Protein AF-0000000081124878 (afdb_homodimer)

Foldseek 3Di:
DDPPPPPPPPPPPPVPLPQWDADDWDDAAFWIFGDDPRHTTDIGGHPVAGGWQEWEAAVVQQWIWTWGDDPQKIWIWIQHSRVRDIDTLAIDGHPAPHKYWYAQNLQQWIWMDGQFWIFIAHPPPPDPRSDNHGHTDGGHPGTDPDDDDDNPVD/DDPPPPPPPPPPPPVPLPQWDADDWDDAAFWIFGDDPRHTTDIGGHPPAGGWQEWEAAPVQQWIWTWGDDPQKIWIWIQHSRVRDIDTLAIDGHPAPHKYWYAQNLQQWIWMDGQFWIFIAHPPPPDPRSPNHGHTDGGHPGTDPDDDDDNPVD

pLDDT: mean 88.47, std 15.55, range [35.75, 98.69]

Solvent-accessible surface area (backbone atoms only — not comparable to full-atom values): 16876 Å² total; per-residue (Å²): 134,85,79,80,80,79,76,78,76,76,75,74,72,66,75,66,66,77,79,72,67,46,28,37,40,32,26,22,47,42,35,39,40,24,18,38,94,57,37,82,62,47,74,48,77,34,84,88,46,76,29,34,41,18,28,25,53,36,75,83,78,42,26,40,35,33,29,29,48,56,82,52,39,31,36,33,34,36,36,32,67,71,80,67,46,75,44,80,74,33,62,43,76,42,92,46,91,54,42,44,48,48,56,33,75,75,80,32,32,35,36,36,33,33,46,39,37,33,30,35,38,52,70,42,85,86,51,82,58,66,54,62,72,38,42,85,50,38,78,53,95,54,58,42,52,26,62,29,66,42,66,75,62,98,136,85,81,79,78,78,77,79,77,78,74,73,74,67,75,65,66,78,80,72,68,45,29,37,40,32,25,22,47,43,36,38,39,24,19,38,94,57,37,83,62,46,74,46,79,35,82,89,46,75,27,34,41,18,29,24,54,37,77,83,78,43,28,39,34,35,27,29,47,56,82,53,38,30,36,34,36,36,38,33,68,70,81,68,45,75,44,79,73,33,61,42,74,43,91,47,92,55,42,46,49,49,54,32,76,74,79,32,33,35,35,35,32,34,46,39,38,32,30,35,38,52,71,42,86,84,51,82,59,64,53,62,74,39,42,83,52,38,78,52,95,54,59,43,51,27,63,29,67,41,64,76,63,98

Structure (mmCIF, N/CA/C/O backbone):
data_AF-0000000081124878-model_v1
#
loop_
_entity.id
_entity.type
_entity.pdbx_description
1 polymer 'Uncharacterized protein'
#
loop_
_atom_site.group_PDB
_atom_site.id
_atom_site.type_symbol
_atom_site.label_atom_id
_atom_site.label_alt_id
_atom_site.label_comp_id
_atom_site.label_asym_id
_atom_site.label_entity_id
_atom_site.label_seq_id
_atom_site.pdbx_PDB_ins_code
_atom_site.Cartn_x
_atom_site.Cartn_y
_atom_site.Cartn_z
_atom_site.occupancy
_atom_site.B_iso_or_equiv
_atom_site.auth_seq_id
_atom_site.auth_comp_id
_atom_site.auth_asym_id
_atom_site.auth_atom_id
_atom_site.pdbx_PDB_model_num
ATOM 1 N N . MET A 1 1 ? -4.16 54.125 49.781 1 36.56 1 MET A N 1
ATOM 2 C CA . MET A 1 1 ? -3.451 53.656 48.594 1 36.56 1 MET A CA 1
ATOM 3 C C . MET A 1 1 ? -3.689 52.156 48.375 1 36.56 1 MET A C 1
ATOM 5 O O . MET A 1 1 ? -3.211 51.344 49.156 1 36.56 1 MET A O 1
ATOM 9 N N . HIS A 1 2 ? -4.922 51.781 47.844 1 46.81 2 HIS A N 1
ATOM 10 C CA . HIS A 1 2 ? -5.391 50.406 47.562 1 46.81 2 HIS A CA 1
ATOM 11 C C . HIS A 1 2 ? -4.535 49.75 46.5 1 46.81 2 HIS A C 1
ATOM 13 O O . HIS A 1 2 ? -4.332 50.312 45.438 1 46.81 2 HIS A O 1
ATOM 19 N N . SER A 1 3 ? -3.531 48.875 46.781 1 52.06 3 SER A N 1
ATOM 20 C CA . SER A 1 3 ? -2.701 48.062 45.906 1 52.06 3 SER A CA 1
ATOM 21 C C . SER A 1 3 ? -3.551 47.094 45.094 1 52.06 3 SER A C 1
ATOM 23 O O . SER A 1 3 ? -4.32 46.312 45.625 1 52.06 3 SER A O 1
ATOM 25 N N . THR A 1 4 ? -3.994 47.469 43.906 1 57.28 4 THR A N 1
ATOM 26 C CA . THR A 1 4 ? -4.641 46.594 42.938 1 57.28 4 THR A CA 1
ATOM 27 C C . THR A 1 4 ? -3.699 45.469 42.531 1 57.28 4 THR A C 1
ATOM 29 O O . THR A 1 4 ? -2.658 45.688 41.938 1 57.28 4 THR A O 1
ATOM 32 N N . ARG A 1 5 ? -3.713 44.312 43.281 1 55.88 5 ARG A N 1
ATOM 33 C CA . ARG A 1 5 ? -2.984 43.125 42.844 1 55.88 5 ARG A CA 1
ATOM 34 C C . ARG A 1 5 ? -3.457 42.656 41.469 1 55.88 5 ARG A C 1
ATOM 36 O O . ARG A 1 5 ? -4.625 42.312 41.281 1 55.88 5 ARG A O 1
ATOM 43 N N . VAL A 1 6 ? -2.816 43.031 40.344 1 58.59 6 VAL A N 1
ATOM 44 C CA . VAL A 1 6 ? -3.051 42.469 39.031 1 58.59 6 VAL A CA 1
ATOM 45 C C . VAL A 1 6 ? -2.713 41 39.031 1 58.59 6 VAL A C 1
ATOM 47 O O . VAL A 1 6 ? -1.578 40.594 39.312 1 58.59 6 VAL A O 1
ATOM 50 N N . VAL A 1 7 ? -3.674 40.094 39.25 1 57.62 7 VAL A N 1
ATOM 51 C CA . VAL A 1 7 ? -3.486 38.688 39.062 1 57.62 7 VAL A CA 1
ATOM 52 C C . VAL A 1 7 ? -3.307 38.375 37.562 1 57.62 7 VAL A C 1
ATOM 54 O O . VAL A 1 7 ? -4.219 38.594 36.781 1 57.62 7 VAL A O 1
ATOM 57 N N . ALA A 1 8 ? -2.086 38.375 37.094 1 56.22 8 ALA A N 1
ATOM 58 C CA . ALA A 1 8 ? -1.787 37.875 35.75 1 56.22 8 ALA A CA 1
ATOM 59 C C . ALA A 1 8 ? -2.225 36.406 35.625 1 56.22 8 ALA A C 1
ATOM 61 O O . ALA A 1 8 ? -1.739 35.531 36.344 1 56.22 8 ALA A O 1
ATOM 62 N N . VAL A 1 9 ? -3.459 36.125 35.188 1 53.34 9 VAL A N 1
ATOM 63 C CA . VAL A 1 9 ? -3.854 34.781 34.812 1 53.34 9 VAL A CA 1
ATOM 64 C C . VAL A 1 9 ? -2.982 34.281 33.625 1 53.34 9 VAL A C 1
ATOM 66 O O . VAL A 1 9 ? -3.006 34.875 32.562 1 53.34 9 VAL A O 1
ATOM 69 N N . LEU A 1 10 ? -1.896 33.656 33.906 1 52.12 10 LEU A N 1
ATOM 70 C CA . LEU A 1 10 ? -1.171 32.938 32.875 1 52.12 10 LEU A CA 1
ATOM 71 C C . LEU A 1 10 ? -2.059 31.875 32.25 1 52.12 10 LEU A C 1
ATOM 73 O O . LEU A 1 10 ? -2.434 30.891 32.875 1 52.12 10 LEU A O 1
ATOM 77 N N . THR A 1 11 ? -2.863 32.25 31.266 1 50.44 11 THR A N 1
ATOM 78 C CA . THR A 1 11 ? -3.516 31.203 30.469 1 50.44 11 THR A CA 1
ATOM 79 C C . THR A 1 11 ? -2.48 30.312 29.797 1 50.44 11 THR A C 1
ATOM 81 O O . THR A 1 11 ? -1.705 30.781 28.953 1 50.44 11 THR A O 1
ATOM 84 N N . LEU A 1 12 ? -1.984 29.375 30.5 1 47.88 12 LEU A N 1
ATOM 85 C CA . LEU A 1 12 ? -1.246 28.328 29.797 1 47.88 12 LEU A CA 1
ATOM 86 C C . LEU A 1 12 ? -2.039 27.812 28.594 1 47.88 12 LEU A C 1
ATOM 88 O O . LEU A 1 12 ? -3.088 27.188 28.766 1 47.88 12 LEU A O 1
ATOM 92 N N . VAL A 1 13 ? -1.975 28.516 27.531 1 46.47 13 VAL A N 1
ATOM 93 C CA . VAL A 1 13 ? -2.453 27.859 26.312 1 46.47 13 VAL A CA 1
ATOM 94 C C . VAL A 1 13 ? -1.737 26.516 26.125 1 46.47 13 VAL A C 1
ATOM 96 O O . VAL A 1 13 ? -0.539 26.484 25.844 1 46.47 13 VAL A O 1
ATOM 99 N N . VAL A 1 14 ? -1.999 25.531 27 1 43.19 14 VAL A N 1
ATOM 100 C CA . VAL A 1 14 ? -1.59 24.203 26.547 1 43.19 14 VAL A CA 1
ATOM 101 C C . VAL A 1 14 ? -1.926 24.016 25.078 1 43.19 14 VAL A C 1
ATOM 103 O O . VAL A 1 14 ? -3.1 23.984 24.703 1 43.19 14 VAL A O 1
ATOM 106 N N . GLY A 1 15 ? -1.203 24.547 24.219 1 45.59 15 GLY A N 1
ATOM 107 C CA . GLY A 1 15 ? -1.386 24.031 22.875 1 45.59 15 GLY A CA 1
ATOM 108 C C . GLY A 1 15 ? -1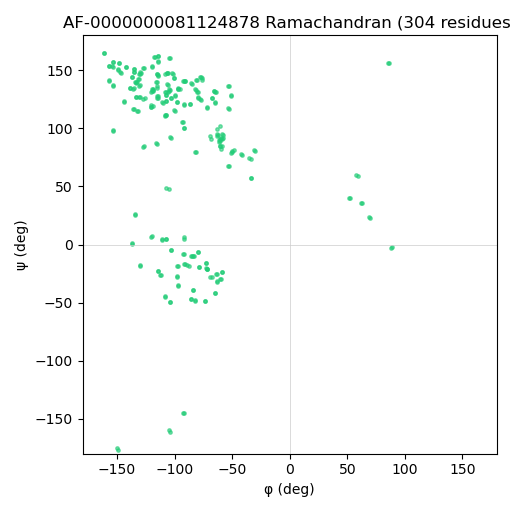.727 22.562 22.828 1 45.59 15 GLY A C 1
ATOM 109 O O . GLY A 1 15 ? -0.864 21.719 23.078 1 45.59 15 GLY A O 1
ATOM 110 N N . LEU A 1 16 ? -2.797 22.078 23.469 1 45.25 16 LEU A N 1
ATOM 111 C CA . LEU A 1 16 ? -3.293 20.703 23.438 1 45.25 16 LEU A CA 1
ATOM 112 C C . LEU A 1 16 ? -3.049 20.062 22.062 1 45.25 16 LEU A C 1
ATOM 114 O O . LEU A 1 16 ? -3.59 20.531 21.062 1 45.25 16 LEU A O 1
ATOM 118 N N . ALA A 1 17 ? -1.746 19.719 21.797 1 54.31 17 ALA A N 1
ATOM 119 C CA . ALA A 1 17 ? -1.614 18.797 20.688 1 54.31 17 ALA A CA 1
ATOM 120 C C . ALA A 1 17 ? -2.838 17.891 20.562 1 54.31 17 ALA A C 1
ATOM 122 O O . ALA A 1 17 ? -3.137 17.125 21.484 1 54.31 17 ALA A O 1
ATOM 123 N N . HIS A 1 18 ? -3.961 18.359 19.953 1 64.12 18 HIS A N 1
ATOM 124 C CA . HIS A 1 18 ? -5.219 17.641 19.766 1 64.12 18 HIS A CA 1
ATOM 125 C C . HIS A 1 18 ? -4.988 16.266 19.141 1 64.12 18 HIS A C 1
ATOM 127 O O . HIS A 1 18 ? -4.637 16.172 17.969 1 64.12 18 HIS A O 1
ATOM 133 N N . CYS A 1 19 ? -4.555 15.289 19.984 1 80.12 19 CYS A N 1
ATOM 134 C CA . CYS A 1 19 ? -4.527 13.875 19.625 1 80.12 19 CYS A CA 1
ATOM 135 C C . CYS A 1 19 ? -5.895 13.406 19.141 1 80.12 19 CYS A C 1
ATOM 137 O O . CYS A 1 19 ? -6.926 13.883 19.625 1 80.12 19 CYS A O 1
ATOM 139 N N . PHE A 1 20 ? -6 12.969 17.891 1 89.94 20 PHE A N 1
ATOM 140 C CA . PHE A 1 20 ? -7.207 12.32 17.391 1 89.94 20 PHE A CA 1
ATOM 141 C C . PHE A 1 20 ? -6.977 10.828 17.188 1 89.94 20 PHE A C 1
ATOM 143 O O . PHE A 1 20 ? -5.84 10.391 17 1 89.94 20 PHE A O 1
ATOM 150 N N . GLN A 1 21 ? -7.969 10.078 17.391 1 93.56 21 GLN A N 1
ATOM 151 C CA . GLN A 1 21 ? -7.902 8.641 17.172 1 93.56 21 GLN A CA 1
ATOM 152 C C . GLN A 1 21 ? -8.07 8.289 15.703 1 93.56 21 GLN A C 1
ATOM 154 O O . GLN A 1 21 ? -8.844 8.93 14.992 1 93.56 21 GLN A O 1
ATOM 159 N N . TRP A 1 22 ? -7.312 7.316 15.297 1 96.31 22 TRP A N 1
ATOM 160 C CA . TRP A 1 22 ? -7.477 6.844 13.93 1 96.31 22 TRP A CA 1
ATOM 161 C C . TRP A 1 22 ? -6.969 5.414 13.781 1 96.31 22 TRP A C 1
ATOM 163 O O . TRP A 1 22 ? -6.148 4.953 14.578 1 96.31 22 TRP A O 1
ATOM 173 N N . ASP A 1 23 ? -7.5 4.66 12.82 1 96.62 23 ASP A N 1
ATOM 174 C CA . ASP A 1 23 ? -7.004 3.338 12.453 1 96.62 23 ASP A CA 1
ATOM 175 C C . ASP A 1 23 ? -6.797 3.225 10.945 1 96.62 23 ASP A C 1
ATOM 177 O O . ASP A 1 23 ? -6.09 2.334 10.477 1 96.62 23 ASP A O 1
ATOM 181 N N . ILE A 1 24 ? -7.41 4.148 10.18 1 97.88 24 ILE A N 1
ATOM 182 C CA . ILE A 1 24 ? -7.234 4.207 8.734 1 97.88 24 ILE A CA 1
ATOM 183 C C . ILE A 1 24 ? -7.031 5.66 8.297 1 97.88 24 ILE A C 1
ATOM 185 O O . ILE A 1 24 ? -7.715 6.562 8.789 1 97.88 24 ILE A O 1
ATOM 189 N N . VAL A 1 25 ? -6.07 5.867 7.473 1 98.25 25 VAL A N 1
ATOM 190 C CA . VAL A 1 25 ? -5.914 7.172 6.836 1 98.25 25 VAL A CA 1
ATOM 191 C C . VAL A 1 25 ? -6.129 7.043 5.328 1 98.25 25 VAL A C 1
ATOM 193 O O . VAL A 1 25 ? -5.668 6.078 4.711 1 98.25 25 VAL A O 1
ATOM 196 N N . VAL A 1 26 ? -6.859 7.914 4.742 1 98.38 26 VAL A N 1
ATOM 197 C CA . VAL A 1 26 ? -7.184 7.957 3.322 1 98.38 26 VAL A CA 1
ATOM 198 C C . VAL A 1 26 ? -6.559 9.195 2.684 1 98.38 26 VAL A C 1
ATOM 200 O O . VAL A 1 26 ? -6.699 10.305 3.203 1 98.38 26 VAL A O 1
ATOM 203 N N . GLY A 1 27 ? -5.805 8.93 1.631 1 98.06 27 GLY A N 1
ATOM 204 C CA . GLY A 1 27 ? -5.371 10.055 0.821 1 98.06 27 GLY A CA 1
ATOM 205 C C . GLY A 1 27 ? -6.375 10.445 -0.249 1 98.06 27 GLY A C 1
ATOM 206 O O . GLY A 1 27 ? -6.75 9.617 -1.082 1 98.06 27 GLY A O 1
ATOM 207 N N . GLY A 1 28 ? -6.836 11.602 -0.225 1 96.06 28 GLY A N 1
ATOM 208 C CA . GLY A 1 28 ? -7.645 12.156 -1.299 1 96.06 28 GLY A CA 1
ATOM 209 C C . GLY A 1 28 ? -6.824 12.898 -2.336 1 96.06 28 GLY A C 1
ATOM 210 O O . GLY A 1 28 ? -5.738 12.453 -2.717 1 96.06 28 GLY A O 1
ATOM 211 N N . ASP A 1 29 ? -7.383 13.961 -2.877 1 92.81 29 ASP A N 1
ATOM 212 C CA . ASP A 1 29 ? -6.613 14.773 -3.814 1 92.81 29 ASP A CA 1
ATOM 213 C C . ASP A 1 29 ? -5.707 15.758 -3.074 1 92.81 29 ASP A C 1
ATOM 215 O O . ASP A 1 29 ? -4.496 15.797 -3.316 1 92.81 29 ASP A O 1
ATOM 219 N N . LYS A 1 30 ? -6.312 16.469 -2.088 1 95.12 30 LYS A N 1
ATOM 220 C CA . LYS A 1 30 ? -5.566 17.5 -1.378 1 95.12 30 LYS A CA 1
ATOM 221 C C . LYS A 1 30 ? -5.785 17.406 0.129 1 95.12 30 LYS A C 1
ATOM 223 O O . LYS A 1 30 ? -5.75 18.406 0.835 1 95.12 30 LYS A O 1
ATOM 228 N N . GLN A 1 31 ? -6.105 16.234 0.594 1 97.25 31 GLN A N 1
ATOM 229 C CA . GLN A 1 31 ? -6.359 16.094 2.023 1 97.25 31 GLN A CA 1
ATOM 230 C C . GLN A 1 31 ? -6.078 14.664 2.484 1 97.25 31 GLN A C 1
ATOM 232 O O . GLN A 1 31 ? -6.062 13.734 1.675 1 97.25 31 GLN A O 1
ATOM 237 N N . LEU A 1 32 ? -5.824 14.523 3.723 1 98.12 32 LEU A N 1
ATOM 238 C CA . LEU A 1 32 ? -5.812 13.25 4.438 1 98.12 32 LEU A CA 1
ATOM 239 C C . LEU A 1 32 ? -7.027 13.125 5.352 1 98.12 32 LEU A C 1
ATOM 241 O O . LEU A 1 32 ? -7.277 14.008 6.18 1 98.12 32 LEU A O 1
ATOM 245 N N . HIS A 1 33 ? -7.746 12.094 5.141 1 98.19 33 HIS A N 1
ATOM 246 C CA . HIS A 1 33 ? -8.875 11.766 6.008 1 98.19 33 HIS A CA 1
ATOM 247 C C . HIS A 1 33 ? -8.531 10.625 6.961 1 98.19 33 HIS A C 1
ATOM 249 O O . HIS A 1 33 ? -8.148 9.539 6.523 1 98.19 33 HIS A O 1
ATOM 255 N N . PHE A 1 34 ? -8.742 10.93 8.203 1 97.69 34 PHE A N 1
ATOM 256 C CA . PHE A 1 34 ? -8.5 9.922 9.227 1 97.69 34 PHE A CA 1
ATOM 257 C C . PHE A 1 34 ? -9.812 9.359 9.758 1 97.69 34 PHE A C 1
ATOM 259 O O . PHE A 1 34 ? -10.734 10.109 10.062 1 97.69 34 PHE A O 1
ATOM 266 N N . TYR A 1 35 ? -9.797 8.078 9.789 1 97.19 35 TYR A N 1
ATOM 267 C CA . TYR A 1 35 ? -10.977 7.367 10.273 1 97.19 35 TYR A CA 1
ATOM 268 C C . TYR A 1 35 ? -10.633 6.516 11.492 1 97.19 35 TYR A C 1
ATOM 270 O O . TYR A 1 35 ? -9.492 6.066 11.641 1 97.19 35 TYR A O 1
ATOM 278 N N . TYR A 1 36 ? -11.688 6.32 12.289 1 95.94 36 TYR A N 1
ATOM 279 C CA . TYR A 1 36 ? -11.656 5.355 13.383 1 95.94 36 TYR A CA 1
ATOM 280 C C . TYR A 1 36 ? -12.938 4.531 13.422 1 95.94 36 TYR A C 1
ATOM 282 O O . TYR A 1 36 ? -14.031 5.082 13.562 1 95.94 36 TYR A O 1
ATOM 290 N N . ASN A 1 37 ? -12.773 3.275 13.219 1 92.94 37 ASN A N 1
ATOM 291 C CA . ASN A 1 37 ? -13.922 2.383 13.164 1 92.94 37 ASN A CA 1
ATOM 292 C C . ASN A 1 37 ? -14.977 2.883 12.172 1 92.94 37 ASN A C 1
ATOM 294 O O . ASN A 1 37 ? -16.156 2.971 12.516 1 92.94 37 ASN A O 1
ATOM 298 N N . GLY A 1 38 ? -14.453 3.375 11.086 1 94.69 38 GLY A N 1
ATOM 299 C CA . GLY A 1 38 ? -15.344 3.742 10 1 94.69 38 GLY A CA 1
ATOM 300 C C . GLY A 1 38 ? -15.859 5.164 10.102 1 94.69 38 GLY A C 1
ATOM 301 O O . GLY A 1 38 ? -16.594 5.633 9.227 1 94.69 38 GLY A O 1
ATOM 302 N N . THR A 1 39 ? -15.5 5.844 11.148 1 96.06 39 THR A N 1
ATOM 303 C CA . THR A 1 39 ? -15.984 7.207 11.352 1 96.06 39 THR A CA 1
ATOM 304 C C . THR A 1 39 ? -14.867 8.219 11.109 1 96.06 39 THR A C 1
ATOM 306 O O . THR A 1 39 ? -13.75 8.047 11.602 1 96.06 39 THR A O 1
ATOM 309 N N . LEU A 1 40 ? -15.18 9.219 10.336 1 97.25 40 LEU A N 1
ATOM 310 C CA . LEU A 1 40 ? -14.203 10.281 10.078 1 97.25 40 LEU A CA 1
ATOM 311 C C . LEU A 1 40 ? -13.891 11.047 11.359 1 97.25 40 LEU A C 1
ATOM 313 O O . LEU A 1 40 ? -14.789 11.586 12 1 97.25 40 LEU A O 1
ATOM 317 N N . THR A 1 41 ? -12.633 11.086 11.742 1 96.94 41 THR A N 1
ATOM 318 C CA . THR A 1 41 ? -12.273 11.719 13.008 1 96.94 41 THR A CA 1
ATOM 319 C C . THR A 1 41 ? -11.461 12.984 12.766 1 96.94 41 THR A C 1
ATOM 321 O O . THR A 1 41 ? -11.445 13.891 13.609 1 96.94 41 THR A O 1
ATOM 324 N N . HIS A 1 42 ? -10.773 13.039 11.664 1 96.94 42 HIS A N 1
ATOM 325 C CA . HIS A 1 42 ? -9.938 14.195 11.391 1 96.94 42 HIS A CA 1
ATOM 326 C C . HIS A 1 42 ? -9.68 14.352 9.898 1 96.94 42 HIS A C 1
ATOM 328 O O . HIS A 1 42 ? -9.562 13.359 9.18 1 96.94 42 HIS A O 1
ATOM 334 N N . THR A 1 43 ? -9.688 15.523 9.453 1 97.25 43 THR A N 1
ATOM 335 C CA . THR A 1 43 ? -9.273 15.891 8.102 1 97.25 43 THR A CA 1
ATOM 336 C C . THR A 1 43 ? -8.086 16.859 8.148 1 97.25 43 THR A C 1
ATOM 338 O O . THR A 1 43 ? -8.141 17.891 8.828 1 97.25 43 THR A O 1
ATOM 341 N N . GLU A 1 44 ? -7.012 16.438 7.578 1 97.25 44 GLU A N 1
ATOM 342 C CA . GLU A 1 44 ? -5.895 17.359 7.383 1 97.25 44 GLU A CA 1
ATOM 343 C C . GLU A 1 44 ? -5.867 17.891 5.953 1 97.25 44 GLU A C 1
ATOM 345 O O . GLU A 1 44 ? -5.641 17.141 5.004 1 97.25 44 GLU A O 1
ATOM 350 N N . GLU A 1 45 ? -6.062 19.141 5.805 1 96.62 45 GLU A N 1
ATOM 351 C CA . GLU A 1 45 ? -5.945 19.766 4.492 1 96.62 45 GLU A CA 1
ATOM 352 C C . GLU A 1 45 ? -4.484 20.016 4.129 1 96.62 45 GLU A C 1
ATOM 354 O O . GLU A 1 45 ? -3.693 20.453 4.973 1 96.62 45 GLU A O 1
ATOM 359 N N . ILE A 1 46 ? -4.18 19.609 2.949 1 96.06 46 ILE A N 1
ATOM 360 C CA . ILE A 1 46 ? -2.834 19.828 2.428 1 96.06 46 ILE A CA 1
ATOM 361 C C . ILE A 1 46 ? -2.889 20.766 1.223 1 96.06 46 ILE A C 1
ATOM 363 O O . ILE A 1 46 ? -2.807 20.312 0.076 1 96.06 46 ILE A O 1
ATOM 367 N N . PRO A 1 47 ? -2.855 21.953 1.427 1 90.81 47 PRO A N 1
ATOM 368 C CA . PRO A 1 47 ? -3.037 22.891 0.32 1 90.81 47 PRO A CA 1
ATOM 369 C C . PRO A 1 47 ? -1.938 22.781 -0.735 1 90.81 47 PRO A C 1
ATOM 371 O O . PRO A 1 47 ? -2.18 23.062 -1.913 1 90.81 47 PRO A O 1
ATOM 374 N N . LEU A 1 48 ? -0.739 22.438 -0.322 1 89.25 48 LEU A N 1
ATOM 375 C CA . LEU A 1 48 ? 0.395 22.359 -1.236 1 89.25 48 LEU A CA 1
ATOM 376 C C . LEU A 1 48 ? 0.276 21.141 -2.15 1 89.25 48 LEU A C 1
ATOM 378 O O . LEU A 1 48 ? 0.963 21.062 -3.17 1 89.25 48 LEU A O 1
ATOM 382 N N . ALA A 1 49 ? -0.592 20.203 -1.783 1 92.44 49 ALA A N 1
ATOM 383 C CA . ALA A 1 49 ? -0.74 19 -2.6 1 92.44 49 ALA A CA 1
ATOM 384 C C . ALA A 1 49 ? -1.573 19.297 -3.848 1 92.44 49 ALA A C 1
ATOM 386 O O . ALA A 1 49 ? -2.461 20.141 -3.828 1 92.44 49 ALA A O 1
ATOM 387 N N . THR A 1 50 ? -1.23 18.672 -4.941 1 93.31 50 THR A N 1
ATOM 388 C CA . THR A 1 50 ? -1.986 18.766 -6.188 1 93.31 50 THR A CA 1
ATOM 389 C C . THR A 1 50 ? -2.807 17.5 -6.414 1 93.31 50 THR A C 1
ATOM 391 O O . THR A 1 50 ? -3.988 17.562 -6.754 1 93.31 50 THR A O 1
ATOM 394 N N . ARG A 1 51 ? -2.133 16.391 -6.281 1 94.69 51 ARG A N 1
ATOM 395 C CA . ARG A 1 51 ? -2.766 15.078 -6.445 1 94.69 51 ARG A CA 1
ATOM 396 C C . ARG A 1 51 ? -2.023 14.008 -5.656 1 94.69 51 ARG A C 1
ATOM 398 O O . ARG A 1 51 ? -1.049 13.43 -6.145 1 94.69 51 ARG A O 1
ATOM 405 N N . ILE A 1 52 ? -2.592 13.766 -4.5 1 97.38 52 ILE A N 1
ATOM 406 C CA . ILE A 1 52 ? -2.016 12.672 -3.723 1 97.38 52 ILE A CA 1
ATOM 407 C C . ILE A 1 52 ? -2.232 11.352 -4.453 1 97.38 52 ILE A C 1
ATOM 409 O O . ILE A 1 52 ? -3.334 11.07 -4.93 1 97.38 52 ILE A O 1
ATOM 413 N N . THR A 1 53 ? -1.159 10.555 -4.559 1 97.44 53 THR A N 1
ATOM 414 C CA . THR A 1 53 ? -1.286 9.305 -5.301 1 97.44 53 THR A CA 1
ATOM 415 C C . THR A 1 53 ? -1.122 8.109 -4.371 1 97.44 53 THR A C 1
ATOM 417 O O . THR A 1 53 ? -1.576 7.008 -4.684 1 97.44 53 THR A O 1
ATOM 420 N N . SER A 1 54 ? -0.451 8.312 -3.23 1 98.19 54 SER A N 1
ATOM 421 C CA . SER A 1 54 ? -0.261 7.199 -2.309 1 98.19 54 SER A CA 1
ATOM 422 C C . SER A 1 54 ? -0.079 7.695 -0.876 1 98.19 54 SER A C 1
ATOM 424 O O . SER A 1 54 ? 0.372 8.82 -0.655 1 98.19 54 SER A O 1
ATOM 426 N N . VAL A 1 55 ? -0.435 6.848 0.073 1 98.69 55 VAL A N 1
ATOM 427 C CA . VAL A 1 55 ? -0.199 7.074 1.496 1 98.69 55 VAL A CA 1
ATOM 428 C C . VAL A 1 55 ? 0.363 5.805 2.133 1 98.69 55 VAL A C 1
ATOM 430 O O . VAL A 1 55 ? -0.022 4.691 1.762 1 98.69 55 VAL A O 1
ATOM 433 N N . THR A 1 56 ? 1.274 5.922 2.982 1 98.56 56 THR A N 1
ATOM 434 C CA . THR A 1 56 ? 1.796 4.836 3.805 1 98.56 56 THR A CA 1
ATOM 435 C C . THR A 1 56 ? 2.125 5.328 5.211 1 98.56 56 THR A C 1
ATOM 437 O O . THR A 1 56 ? 2.338 6.527 5.418 1 98.56 56 THR A O 1
ATOM 440 N N . TYR A 1 57 ? 2.086 4.484 6.18 1 98.5 57 TYR A N 1
ATOM 441 C CA . TYR A 1 57 ? 2.244 4.844 7.586 1 98.5 57 TYR A CA 1
ATOM 442 C C . TYR A 1 57 ? 3.596 4.387 8.117 1 98.5 57 TYR A C 1
ATOM 444 O O . TYR A 1 57 ? 4.008 3.248 7.879 1 98.5 57 TYR A O 1
ATOM 452 N N . ASP A 1 58 ? 4.301 5.324 8.734 1 97.38 58 ASP A N 1
ATOM 453 C CA . ASP A 1 58 ? 5.559 5.098 9.438 1 97.38 58 ASP A CA 1
ATOM 454 C C . ASP A 1 58 ? 5.348 5.105 10.953 1 97.38 58 ASP A C 1
ATOM 456 O O . ASP A 1 58 ? 5.434 6.156 11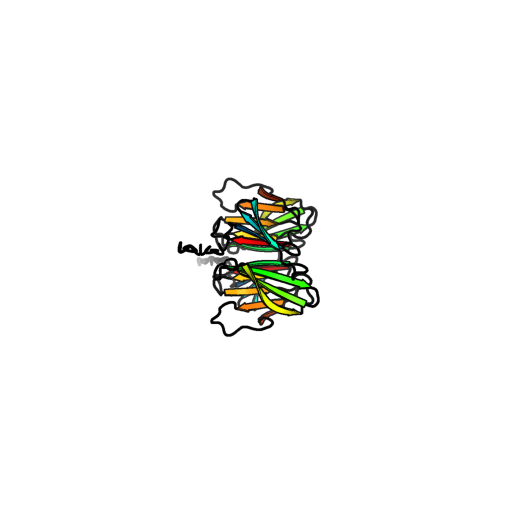.594 1 97.38 58 ASP A O 1
ATOM 460 N N . PRO A 1 59 ? 5.117 3.926 11.5 1 96.31 59 PRO A N 1
ATOM 461 C CA . PRO A 1 59 ? 4.871 3.891 12.945 1 96.31 59 PRO A CA 1
ATOM 462 C C . PRO A 1 59 ? 6.133 4.164 13.766 1 96.31 59 PRO A C 1
ATOM 464 O O . PRO A 1 59 ? 6.043 4.488 14.953 1 96.31 59 PRO A O 1
ATOM 467 N N . VAL A 1 60 ? 7.277 3.984 13.195 1 95.81 60 VAL A N 1
ATOM 468 C CA . VAL A 1 60 ? 8.539 4.184 13.906 1 95.81 60 VAL A CA 1
ATOM 469 C C . VAL A 1 60 ? 8.688 5.652 14.289 1 95.81 60 VAL A C 1
ATOM 471 O O . VAL A 1 60 ? 9.07 5.969 15.422 1 95.81 60 VAL A O 1
ATOM 474 N N . HIS A 1 61 ? 8.328 6.539 13.375 1 95.75 61 HIS A N 1
ATOM 475 C CA . HIS A 1 61 ? 8.492 7.965 13.633 1 95.75 61 HIS A CA 1
ATOM 476 C C . HIS A 1 61 ? 7.145 8.656 13.805 1 95.75 61 HIS A C 1
ATOM 478 O O . HIS A 1 61 ? 7.074 9.883 13.867 1 95.75 61 HIS A O 1
ATOM 484 N N . TYR A 1 62 ? 6.109 7.855 13.789 1 95.88 62 TYR A N 1
ATOM 485 C CA . TYR A 1 62 ? 4.742 8.305 14.031 1 95.88 62 TYR A CA 1
ATOM 486 C C . TYR A 1 62 ? 4.34 9.391 13.039 1 95.88 62 TYR A C 1
ATOM 488 O O . TYR A 1 62 ? 3.9 10.469 13.43 1 95.88 62 TYR A O 1
ATOM 496 N N . ARG A 1 63 ? 4.375 9.031 11.734 1 97.75 63 ARG A N 1
ATOM 497 C CA . ARG A 1 63 ? 4.012 9.969 10.68 1 97.75 63 ARG A CA 1
ATOM 498 C C . ARG A 1 63 ? 3.395 9.242 9.492 1 97.75 63 ARG A C 1
ATOM 500 O O . ARG A 1 63 ? 3.59 8.039 9.32 1 97.75 63 ARG A O 1
ATOM 507 N N . VAL A 1 64 ? 2.635 9.969 8.766 1 98.56 64 VAL A N 1
ATOM 508 C CA . VAL A 1 64 ? 2.074 9.5 7.504 1 98.56 64 VAL A CA 1
ATOM 509 C C . VAL A 1 64 ? 2.902 10.047 6.34 1 98.56 64 VAL A C 1
ATOM 511 O O . VAL A 1 64 ? 3.24 11.227 6.309 1 98.56 64 VAL A O 1
ATOM 514 N N . LEU A 1 65 ? 3.32 9.18 5.469 1 98.25 65 LEU A N 1
ATOM 515 C CA . LEU A 1 65 ? 4.008 9.578 4.242 1 98.25 65 LEU A CA 1
ATOM 516 C C . LEU A 1 65 ? 3.059 9.547 3.051 1 98.25 65 LEU A C 1
ATOM 518 O O . LEU A 1 65 ? 2.201 8.664 2.957 1 98.25 65 LEU A O 1
ATOM 522 N N . PHE A 1 66 ? 3.225 10.484 2.16 1 98.38 66 PHE A N 1
ATOM 523 C CA . PHE A 1 66 ? 2.367 10.461 0.981 1 98.38 66 PHE A CA 1
ATOM 524 C C . PHE A 1 66 ? 3.09 11.047 -0.225 1 98.38 66 PHE A C 1
ATOM 526 O O . PHE A 1 66 ? 4.008 11.859 -0.073 1 98.38 66 PHE A O 1
ATOM 533 N N . THR A 1 67 ? 2.734 10.586 -1.359 1 97.75 67 THR A N 1
ATOM 534 C CA . THR A 1 67 ? 3.305 11.055 -2.619 1 97.75 67 THR A CA 1
ATOM 535 C C . THR A 1 67 ? 2.35 12.016 -3.32 1 97.75 67 THR A C 1
ATOM 537 O O . THR A 1 67 ? 1.13 11.875 -3.217 1 97.75 67 THR A O 1
ATOM 540 N N . ASP A 1 68 ? 2.908 12.898 -3.98 1 97 68 ASP A N 1
ATOM 541 C CA . ASP A 1 68 ? 2.199 13.898 -4.773 1 97 68 ASP A CA 1
ATOM 542 C C . ASP A 1 68 ? 2.824 14.039 -6.16 1 97 68 ASP A C 1
ATOM 544 O O . ASP A 1 68 ? 4.027 14.289 -6.285 1 97 68 ASP A O 1
ATOM 548 N N . VAL A 1 69 ? 1.979 13.914 -7.18 1 96.19 69 VAL A N 1
ATOM 549 C CA . VAL A 1 69 ? 2.512 13.945 -8.539 1 96.19 69 VAL A CA 1
ATOM 550 C C . VAL A 1 69 ? 1.884 15.102 -9.312 1 96.19 69 VAL A C 1
ATOM 552 O O . VAL A 1 69 ? 0.66 15.172 -9.453 1 96.19 69 VAL A O 1
ATOM 555 N N . ASN A 1 70 ? 2.672 15.977 -9.711 1 93.56 70 ASN A N 1
ATOM 556 C CA . ASN A 1 70 ? 2.385 17.062 -10.656 1 93.56 70 ASN A CA 1
ATOM 557 C C . ASN A 1 70 ? 3.389 17.078 -11.805 1 93.56 70 ASN A C 1
ATOM 559 O O . ASN A 1 70 ? 4.289 17.922 -11.828 1 93.56 70 ASN A O 1
ATOM 563 N N . LYS A 1 71 ? 3.148 16.328 -12.758 1 91.94 71 LYS A N 1
ATOM 564 C CA . LYS A 1 71 ? 4.152 16.094 -13.797 1 91.94 71 LYS A CA 1
ATOM 565 C C . LYS A 1 71 ? 4.648 17.406 -14.391 1 91.94 71 LYS A C 1
ATOM 567 O O . LYS A 1 71 ? 3.859 18.312 -14.648 1 91.94 71 LYS A O 1
ATOM 572 N N . PRO A 1 72 ? 5.977 17.281 -14.492 1 94.44 72 PRO A N 1
ATOM 573 C CA . PRO A 1 72 ? 6.945 16.188 -14.375 1 94.44 72 PRO A CA 1
ATOM 574 C C . PRO A 1 72 ? 7.492 16.031 -12.961 1 94.44 72 PRO A C 1
ATOM 576 O O . PRO A 1 72 ? 8.328 15.164 -12.703 1 94.44 72 PRO A O 1
ATOM 579 N N . SER A 1 73 ? 6.984 16.797 -12 1 93.5 73 SER A N 1
ATOM 580 C CA . SER A 1 73 ? 7.504 16.781 -10.641 1 93.5 73 SER A CA 1
ATOM 581 C C . SER A 1 73 ? 6.758 15.773 -9.773 1 93.5 73 SER A C 1
ATOM 583 O O . SER A 1 73 ? 5.551 15.594 -9.922 1 93.5 73 SER A O 1
ATOM 585 N N . MET A 1 74 ? 7.496 15.133 -8.961 1 94.81 74 MET A N 1
ATOM 586 C CA . MET A 1 74 ? 6.895 14.32 -7.902 1 94.81 74 MET A CA 1
ATOM 587 C C . MET A 1 74 ? 7.543 14.617 -6.555 1 94.81 74 MET A C 1
ATOM 589 O O . MET A 1 74 ? 8.742 14.875 -6.48 1 94.81 74 MET A O 1
ATOM 593 N N . LYS A 1 75 ? 6.734 14.609 -5.547 1 94.88 75 LYS A N 1
ATOM 594 C CA . LYS A 1 75 ? 7.191 14.883 -4.188 1 94.88 75 LYS A CA 1
ATOM 595 C C . LYS A 1 75 ? 6.707 13.805 -3.219 1 94.88 75 LYS A C 1
ATOM 597 O O . LYS A 1 75 ? 5.645 13.211 -3.418 1 94.88 75 LYS A O 1
ATOM 602 N N . ILE A 1 76 ? 7.477 13.547 -2.232 1 96.44 76 ILE A N 1
ATOM 603 C CA . ILE A 1 76 ? 7.082 12.758 -1.071 1 96.44 76 ILE A CA 1
ATOM 604 C C . ILE A 1 76 ? 7.09 13.641 0.177 1 96.44 76 ILE A C 1
ATOM 606 O O . ILE A 1 76 ? 8.078 14.312 0.462 1 96.44 76 ILE A O 1
ATOM 610 N N . TYR A 1 77 ? 5.992 13.586 0.846 1 96.5 77 TYR A N 1
ATOM 611 C CA . TYR A 1 77 ? 5.812 14.383 2.053 1 96.5 77 TYR A CA 1
ATOM 612 C C . TYR A 1 77 ? 5.691 13.492 3.283 1 96.5 77 TYR A C 1
ATOM 614 O O . TYR A 1 77 ? 5.398 12.305 3.17 1 96.5 77 TYR A O 1
ATOM 622 N N . SER A 1 78 ? 5.988 14.109 4.387 1 96.94 78 SER A N 1
ATOM 623 C CA . SER A 1 78 ? 5.656 13.523 5.68 1 96.94 78 SER A CA 1
ATOM 624 C C . SER A 1 78 ? 4.719 14.422 6.477 1 96.94 78 SER A C 1
ATOM 626 O O . SER A 1 78 ? 4.844 15.648 6.43 1 96.94 78 SER A O 1
ATOM 628 N N . PHE A 1 79 ? 3.736 13.844 7.008 1 97.81 79 PHE A N 1
ATOM 629 C CA . PHE A 1 79 ? 2.846 14.469 7.977 1 97.81 79 PHE A CA 1
ATOM 630 C C . PHE A 1 79 ? 3.066 13.898 9.367 1 97.81 79 PHE A C 1
ATOM 632 O O . PHE A 1 79 ? 2.725 12.742 9.633 1 97.81 79 PHE A O 1
ATOM 639 N N . ASP A 1 80 ? 3.617 14.766 10.273 1 97.12 80 ASP A N 1
ATOM 640 C CA . ASP A 1 80 ? 3.889 14.344 11.641 1 97.12 80 ASP A CA 1
ATOM 641 C C . ASP A 1 80 ? 2.609 14.32 12.477 1 97.12 80 ASP A C 1
ATOM 643 O O . ASP A 1 80 ? 1.913 15.336 12.578 1 97.12 80 ASP A O 1
ATOM 647 N N . LEU A 1 81 ? 2.346 13.234 13.055 1 96.56 81 LEU A N 1
ATOM 648 C CA . LEU A 1 81 ? 1.072 13.055 13.742 1 96.56 81 LEU A CA 1
ATOM 649 C C . LEU A 1 81 ? 1.095 13.727 15.109 1 96.56 81 LEU A C 1
ATOM 651 O O . LEU A 1 81 ? 0.042 13.977 15.703 1 96.56 81 LEU A O 1
ATOM 655 N N . SER A 1 82 ? 2.229 13.992 15.633 1 94.56 82 SER A N 1
ATOM 656 C CA . SER A 1 82 ? 2.346 14.664 16.922 1 94.56 82 SER A CA 1
ATOM 657 C C . SER A 1 82 ? 2.295 16.172 16.766 1 94.56 82 SER A C 1
ATOM 659 O O . SER A 1 82 ? 1.521 16.859 17.453 1 94.56 82 SER A O 1
ATOM 66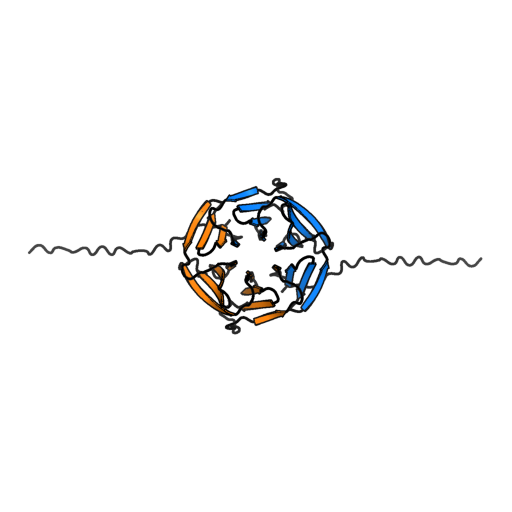1 N N . THR A 1 83 ? 3.033 16.719 15.836 1 94.81 83 THR A N 1
ATOM 662 C CA . THR A 1 83 ? 3.189 18.156 15.703 1 94.81 83 THR A CA 1
ATOM 663 C C . THR A 1 83 ? 2.242 18.719 14.641 1 94.81 83 THR A C 1
ATOM 665 O O . THR A 1 83 ? 2.031 19.922 14.555 1 94.81 83 THR A O 1
ATOM 668 N N . ARG A 1 84 ? 1.761 17.797 13.789 1 94.69 84 ARG A N 1
ATOM 669 C CA . ARG A 1 84 ? 0.868 18.141 12.688 1 94.69 84 ARG A CA 1
ATOM 670 C C . ARG A 1 84 ? 1.602 18.938 11.617 1 94.69 84 ARG A C 1
ATOM 672 O O . ARG A 1 84 ? 0.983 19.703 10.867 1 94.69 84 ARG A O 1
ATOM 679 N N . LYS A 1 85 ? 2.828 18.797 11.586 1 95.06 85 LYS A N 1
ATOM 680 C CA . LYS A 1 85 ? 3.633 19.484 10.586 1 95.06 85 LYS A CA 1
ATOM 681 C C . LYS A 1 85 ? 3.818 18.641 9.336 1 95.06 85 LYS A C 1
ATOM 683 O O . LYS A 1 85 ? 4 17.422 9.43 1 95.06 85 LYS A O 1
ATOM 688 N N . ILE A 1 86 ? 3.76 19.328 8.25 1 96.62 86 ILE A N 1
ATOM 689 C CA . ILE A 1 86 ? 4.02 18.703 6.957 1 96.62 86 ILE A CA 1
ATOM 690 C C . ILE A 1 86 ? 5.402 19.094 6.453 1 96.62 86 ILE A C 1
ATOM 692 O O . ILE A 1 86 ? 5.762 20.281 6.492 1 96.62 86 ILE A O 1
ATOM 696 N N . GLN A 1 87 ? 6.137 18.094 6 1 94.44 87 GLN A N 1
ATOM 697 C CA . GLN A 1 87 ? 7.473 18.344 5.469 1 94.44 87 GLN A CA 1
ATOM 698 C C . GLN A 1 87 ? 7.68 17.625 4.141 1 94.44 87 GLN A C 1
ATOM 700 O O . GLN A 1 87 ? 7.266 16.484 3.979 1 94.44 87 GLN A O 1
ATOM 705 N N . SER A 1 88 ? 8.344 18.281 3.191 1 93.5 88 SER A N 1
ATOM 706 C CA . SER A 1 88 ? 8.789 17.609 1.969 1 93.5 88 SER A CA 1
ATOM 707 C C . SER A 1 88 ? 10.062 16.812 2.201 1 93.5 88 SER A C 1
ATOM 709 O O . SER A 1 88 ? 11.055 17.344 2.709 1 93.5 88 SER A O 1
ATOM 711 N N . LEU A 1 89 ? 10.023 15.602 1.863 1 92.75 89 LEU A N 1
ATOM 712 C CA . LEU A 1 89 ? 11.18 14.742 2.08 1 92.75 89 LEU A CA 1
ATOM 713 C C . LEU A 1 89 ? 12.016 14.625 0.813 1 92.75 89 LEU A C 1
ATOM 715 O O . LEU A 1 89 ? 13.242 14.508 0.884 1 92.75 89 LEU A O 1
ATOM 719 N N . LEU A 1 90 ? 11.383 14.625 -0.235 1 91.69 90 LEU A N 1
ATOM 720 C CA . LEU A 1 90 ? 12.031 14.383 -1.516 1 91.69 90 LEU A CA 1
ATOM 721 C C . LEU A 1 90 ? 11.266 15.039 -2.654 1 91.69 90 LEU A C 1
ATOM 723 O O . LEU A 1 90 ? 10.031 15.031 -2.666 1 91.69 90 LEU A O 1
ATOM 727 N N . THR A 1 91 ? 11.93 15.648 -3.518 1 92.75 91 THR A N 1
ATOM 728 C CA . THR A 1 91 ? 11.406 16.172 -4.777 1 92.75 91 THR A CA 1
ATOM 729 C C . THR A 1 91 ? 12.227 15.648 -5.957 1 92.75 91 THR A C 1
ATOM 731 O O . THR A 1 91 ? 13.453 15.758 -5.957 1 92.75 91 THR A O 1
ATOM 734 N N . THR A 1 92 ? 11.586 15.078 -6.863 1 93 92 THR A N 1
ATOM 735 C CA . THR A 1 92 ? 12.281 14.586 -8.047 1 93 92 THR A CA 1
ATOM 736 C C . THR A 1 92 ? 11.359 14.625 -9.266 1 93 92 THR A C 1
ATOM 738 O O . THR A 1 92 ? 10.289 15.25 -9.227 1 93 92 THR A O 1
ATOM 741 N N . LYS A 1 93 ? 11.875 14.109 -10.328 1 93.31 93 LYS A N 1
ATOM 742 C CA . LYS A 1 93 ? 11.094 14.086 -11.555 1 93.31 93 LYS A CA 1
ATOM 743 C C . LYS A 1 93 ? 10.602 12.68 -11.875 1 93.31 93 LYS A C 1
ATOM 745 O O . LYS A 1 93 ? 11.234 11.695 -11.492 1 93.31 93 LYS A O 1
ATOM 750 N N . THR A 1 94 ? 9.484 12.625 -12.453 1 92.44 94 THR A N 1
ATOM 751 C CA . THR A 1 94 ? 8.938 11.344 -12.883 1 92.44 94 THR A CA 1
ATOM 752 C C . THR A 1 94 ? 8.125 11.5 -14.164 1 92.44 94 THR A C 1
ATOM 754 O O . THR A 1 94 ? 7.555 12.57 -14.406 1 92.44 94 THR A O 1
ATOM 757 N N . GLU A 1 95 ? 8.156 10.461 -14.961 1 92.44 95 GLU A N 1
ATOM 758 C CA . GLU A 1 95 ? 7.27 10.406 -16.109 1 92.44 95 GLU A CA 1
ATOM 759 C C . GLU A 1 95 ? 5.957 9.711 -15.773 1 92.44 95 GLU A C 1
ATOM 761 O O . GLU A 1 95 ? 5.016 9.727 -16.578 1 92.44 95 GLU A O 1
ATOM 766 N N . SER A 1 96 ? 5.938 9.164 -14.602 1 94.75 96 SER A N 1
ATOM 767 C CA . SER A 1 96 ? 4.777 8.375 -14.18 1 94.75 96 SER A CA 1
ATOM 768 C C . SER A 1 96 ? 3.691 9.266 -13.586 1 94.75 96 SER A C 1
ATOM 770 O O . SER A 1 96 ? 3.986 10.195 -12.828 1 94.75 96 SER A O 1
ATOM 772 N N . ASN A 1 97 ? 2.436 8.938 -13.945 1 93.06 97 ASN A N 1
ATOM 773 C CA . ASN A 1 97 ? 1.311 9.641 -13.336 1 93.06 97 ASN A CA 1
ATOM 774 C C . ASN A 1 97 ? 0.896 9 -12.016 1 93.06 97 ASN A C 1
ATOM 776 O O . ASN A 1 97 ? 0.063 9.539 -11.289 1 93.06 97 ASN A O 1
ATOM 780 N N . TYR A 1 98 ? 1.453 7.898 -11.797 1 93.56 98 TYR A N 1
ATOM 781 C CA . TYR A 1 98 ? 1.16 7.184 -10.555 1 93.56 98 TYR A CA 1
ATOM 782 C C . TYR A 1 98 ? 2.441 6.699 -9.891 1 93.56 98 TYR A C 1
ATOM 784 O O . TYR A 1 98 ? 3.211 5.941 -10.484 1 93.56 98 TYR A O 1
ATOM 792 N N . VAL A 1 99 ? 2.672 7.254 -8.742 1 96.19 99 VAL A N 1
ATOM 793 C CA . VAL A 1 99 ? 3.771 6.859 -7.863 1 96.19 99 VAL A CA 1
ATOM 794 C C . VAL A 1 99 ? 3.217 6.352 -6.535 1 96.19 99 VAL A C 1
ATOM 796 O O . VAL A 1 99 ? 2.285 6.938 -5.98 1 96.19 99 VAL A O 1
ATOM 799 N N . ARG A 1 100 ? 3.707 5.266 -6.105 1 97.12 100 ARG A N 1
ATOM 800 C CA . ARG A 1 100 ? 3.248 4.699 -4.84 1 97.12 100 ARG A CA 1
ATOM 801 C C . ARG A 1 100 ? 4.426 4.316 -3.953 1 97.12 100 ARG A C 1
ATOM 803 O O . ARG A 1 100 ? 5.398 3.721 -4.422 1 97.12 100 ARG A O 1
ATOM 810 N N . GLY A 1 101 ? 4.254 4.656 -2.727 1 96.88 101 GLY A N 1
ATOM 811 C CA . GLY A 1 101 ? 5.277 4.328 -1.744 1 96.88 101 GLY A CA 1
ATOM 812 C C . GLY A 1 101 ? 4.797 3.344 -0.692 1 96.88 101 GLY A C 1
ATOM 813 O O . GLY A 1 101 ? 3.623 3.352 -0.316 1 96.88 101 GLY A O 1
ATOM 814 N N . VAL A 1 102 ? 5.688 2.529 -0.246 1 97.75 102 VAL A N 1
ATOM 815 C CA . VAL A 1 102 ? 5.477 1.599 0.857 1 97.75 102 VAL A CA 1
ATOM 816 C C . VAL A 1 102 ? 6.617 1.719 1.863 1 97.75 102 VAL A C 1
ATOM 818 O O . VAL A 1 102 ? 7.789 1.639 1.492 1 97.75 102 VAL A O 1
ATOM 821 N N . TYR A 1 103 ? 6.254 1.937 3.131 1 97.44 103 TYR A N 1
ATOM 822 C CA . TYR A 1 103 ? 7.262 2.066 4.176 1 97.44 103 TYR A CA 1
ATOM 823 C C . TYR A 1 103 ? 7.461 0.744 4.906 1 97.44 103 TYR A C 1
ATOM 825 O O . TYR A 1 103 ? 6.492 0.054 5.234 1 97.44 103 TYR A O 1
ATOM 833 N N . ASP A 1 104 ? 8.703 0.413 5.094 1 96.81 104 ASP A N 1
ATOM 834 C CA . ASP A 1 104 ? 9.086 -0.756 5.883 1 96.81 104 ASP A CA 1
ATOM 835 C C . ASP A 1 104 ? 9.672 -0.342 7.23 1 96.81 104 ASP A C 1
ATOM 837 O O . ASP A 1 104 ? 10.805 0.142 7.297 1 96.81 104 ASP A O 1
ATOM 841 N N . PRO A 1 105 ? 8.945 -0.628 8.328 1 95.12 105 PRO A N 1
ATOM 842 C CA . PRO A 1 105 ? 9.406 -0.155 9.641 1 95.12 105 PRO A CA 1
ATOM 843 C C . PRO A 1 105 ? 10.633 -0.916 10.141 1 95.12 105 PRO A C 1
ATOM 845 O O . PRO A 1 105 ? 11.336 -0.441 11.039 1 95.12 105 PRO A O 1
ATOM 848 N N . VAL A 1 106 ? 10.859 -2.117 9.609 1 94.94 106 VAL A N 1
ATOM 849 C CA . VAL A 1 106 ? 11.992 -2.924 10.055 1 94.94 106 VAL A CA 1
ATOM 850 C C . VAL A 1 106 ? 13.297 -2.338 9.508 1 94.94 106 VAL A C 1
ATOM 852 O O . VAL A 1 106 ? 14.242 -2.102 10.266 1 94.94 106 VAL A O 1
ATOM 855 N N . THR A 1 107 ? 13.359 -2.035 8.25 1 93.38 107 THR A N 1
ATOM 856 C CA . THR A 1 107 ? 14.57 -1.511 7.625 1 93.38 107 THR A CA 1
ATOM 857 C C . THR A 1 107 ? 14.578 0.015 7.664 1 93.38 107 THR A C 1
ATOM 859 O O . THR A 1 107 ? 15.617 0.641 7.426 1 93.38 107 THR A O 1
ATOM 862 N N . GLN A 1 108 ? 13.383 0.591 7.91 1 94.94 108 GLN A N 1
ATOM 863 C CA . GLN A 1 108 ? 13.164 2.033 7.91 1 94.94 108 GLN A CA 1
ATOM 864 C C . GLN A 1 108 ? 13.453 2.633 6.539 1 94.94 108 GLN A C 1
ATOM 866 O O . GLN A 1 108 ? 14.055 3.705 6.438 1 94.94 108 GLN A O 1
ATOM 871 N N . LEU A 1 109 ? 13.117 1.867 5.547 1 95.19 109 LEU A N 1
ATOM 872 C CA . LEU A 1 109 ? 13.203 2.33 4.168 1 95.19 109 LEU A CA 1
ATOM 873 C C . LEU A 1 109 ? 11.812 2.615 3.602 1 95.19 109 LEU A C 1
ATOM 875 O O . LEU A 1 109 ? 10.867 1.874 3.869 1 95.19 109 LEU A O 1
ATOM 879 N N . LEU A 1 110 ? 11.758 3.676 2.918 1 96.5 110 LEU A N 1
ATOM 880 C CA . LEU A 1 110 ? 10.633 3.904 2.016 1 96.5 110 LEU A CA 1
ATOM 881 C C . LEU A 1 110 ? 10.945 3.383 0.616 1 96.5 110 LEU A C 1
ATOM 883 O O . LEU A 1 110 ? 11.945 3.773 0.013 1 96.5 110 LEU A O 1
ATOM 887 N N . PHE A 1 111 ? 10.164 2.486 0.171 1 97.06 111 PHE A N 1
ATOM 888 C CA . PHE A 1 111 ? 10.195 2.057 -1.222 1 97.06 111 PHE A CA 1
ATOM 889 C C . PHE A 1 111 ? 9.148 2.805 -2.041 1 97.06 111 PHE A C 1
ATOM 891 O O . PHE A 1 111 ? 8 2.957 -1.607 1 97.06 111 PHE A O 1
ATOM 898 N N . TRP A 1 112 ? 9.523 3.293 -3.17 1 96.94 112 TRP A N 1
ATOM 899 C CA . TRP A 1 112 ? 8.492 3.859 -4.035 1 96.94 112 TRP A CA 1
ATOM 900 C C . TRP A 1 112 ? 8.711 3.445 -5.488 1 96.94 112 TRP A C 1
ATOM 902 O O . TRP A 1 112 ? 9.859 3.314 -5.934 1 96.94 112 TRP A O 1
ATOM 912 N N . LYS A 1 113 ? 7.625 3.238 -6.125 1 97.44 113 LYS A N 1
ATOM 913 C CA . LYS A 1 113 ? 7.68 2.738 -7.496 1 97.44 113 LYS A CA 1
ATOM 914 C C . LYS A 1 113 ? 7.137 3.771 -8.484 1 97.44 113 LYS A C 1
ATOM 916 O O . LYS A 1 113 ? 6.266 4.57 -8.133 1 97.44 113 LYS A O 1
ATOM 921 N N . THR A 1 114 ? 7.676 3.822 -9.625 1 96.69 114 THR A N 1
ATOM 922 C CA . THR A 1 114 ? 7.086 4.395 -10.836 1 96.69 114 THR A CA 1
ATOM 923 C C . THR A 1 114 ? 6.617 3.297 -11.781 1 96.69 114 THR A C 1
ATOM 925 O O . THR A 1 114 ? 6.418 2.154 -11.367 1 96.69 114 THR A O 1
ATOM 928 N N . TRP A 1 115 ? 6.461 3.615 -12.992 1 96.56 115 TRP A N 1
ATOM 929 C CA . TRP A 1 115 ? 5.977 2.609 -13.93 1 96.56 115 TRP A CA 1
ATOM 930 C C . TRP A 1 115 ? 7.027 1.528 -14.164 1 96.56 115 TRP A C 1
ATOM 932 O O . TRP A 1 115 ? 6.688 0.365 -14.391 1 96.56 115 TRP A O 1
ATOM 942 N N . TYR A 1 116 ? 8.336 1.952 -14 1 96.88 116 TYR A N 1
ATOM 943 C CA . TYR A 1 116 ? 9.336 0.981 -14.438 1 96.88 116 TYR A CA 1
ATOM 944 C C . TYR A 1 116 ? 10.477 0.882 -13.438 1 96.88 116 TYR A C 1
ATOM 946 O O . TYR A 1 116 ? 11.422 0.121 -13.641 1 96.88 116 TYR A O 1
ATOM 954 N N . ASN A 1 117 ? 10.344 1.652 -12.383 1 97.25 117 ASN A N 1
ATOM 955 C CA . ASN A 1 117 ? 11.461 1.697 -11.445 1 97.25 117 ASN A CA 1
ATOM 956 C C . ASN A 1 117 ? 10.984 1.608 -10 1 97.25 117 ASN A C 1
ATOM 958 O O . ASN A 1 117 ? 9.867 2.018 -9.68 1 97.25 117 ASN A O 1
ATOM 962 N N . ILE A 1 118 ? 11.82 1.082 -9.195 1 97.5 118 ILE A N 1
ATOM 963 C CA . ILE A 1 118 ? 11.672 1.141 -7.742 1 97.5 118 ILE A CA 1
ATOM 964 C C . ILE A 1 118 ? 12.883 1.847 -7.133 1 97.5 118 ILE A C 1
ATOM 966 O O . ILE A 1 118 ? 14.023 1.53 -7.465 1 97.5 118 ILE A O 1
ATOM 970 N N . TYR A 1 119 ? 12.586 2.783 -6.27 1 96.44 119 TYR A N 1
ATOM 971 C CA . TYR A 1 119 ? 13.602 3.523 -5.531 1 96.44 119 TYR A CA 1
ATOM 972 C C . TYR A 1 119 ? 13.477 3.277 -4.035 1 96.44 119 TYR A C 1
ATOM 974 O O . TYR A 1 119 ? 12.438 2.822 -3.559 1 96.44 119 TYR A O 1
ATOM 982 N N . THR A 1 120 ? 14.555 3.568 -3.316 1 95.19 120 THR A N 1
ATOM 983 C CA . THR A 1 120 ? 14.523 3.545 -1.858 1 95.19 120 THR A CA 1
ATOM 984 C C . THR A 1 120 ? 15.023 4.867 -1.284 1 95.19 120 THR A C 1
ATOM 986 O O . THR A 1 120 ? 15.758 5.598 -1.949 1 95.19 120 THR A O 1
ATOM 989 N N . PHE A 1 121 ? 14.523 5.137 -0.168 1 93.75 121 PHE A N 1
ATOM 990 C CA . PHE A 1 121 ? 14.914 6.301 0.618 1 93.75 121 PHE A CA 1
ATOM 991 C C . PHE A 1 121 ? 14.906 5.977 2.107 1 93.75 121 PHE A C 1
ATOM 993 O O . PHE A 1 121 ? 13.898 5.516 2.645 1 93.75 121 PHE A O 1
ATOM 1000 N N . SER A 1 122 ? 16.062 6.172 2.785 1 93.81 122 SER A N 1
ATOM 1001 C CA . SER A 1 122 ? 16.156 5.84 4.203 1 93.81 122 SER A CA 1
ATOM 1002 C C . SER A 1 122 ? 15.57 6.957 5.066 1 93.81 122 SER A C 1
ATOM 1004 O O . SER A 1 122 ? 15.883 8.133 4.867 1 93.81 122 SER A O 1
ATOM 1006 N N . LEU A 1 123 ? 14.797 6.586 5.969 1 93.25 123 LEU A N 1
ATOM 1007 C CA . LEU A 1 123 ? 14.234 7.547 6.914 1 93.25 123 LEU A CA 1
ATOM 1008 C C . LEU A 1 123 ? 14.875 7.395 8.289 1 93.25 123 LEU A C 1
ATOM 1010 O O . LEU A 1 123 ? 14.445 8.039 9.25 1 93.25 123 LEU A O 1
ATOM 1014 N N . ASN A 1 124 ? 15.852 6.512 8.305 1 90.44 124 ASN A N 1
ATOM 1015 C CA . ASN A 1 124 ? 16.672 6.41 9.5 1 90.44 124 ASN A CA 1
ATOM 1016 C C . ASN A 1 124 ? 17.594 7.621 9.656 1 90.44 124 ASN A C 1
ATOM 1018 O O . ASN A 1 124 ? 18.453 7.867 8.797 1 90.44 124 ASN A O 1
ATOM 1022 N N . PRO A 1 125 ? 17.359 8.336 10.766 1 85.56 125 PRO A N 1
ATOM 1023 C CA . PRO A 1 125 ? 18.188 9.531 10.945 1 85.56 125 PRO A CA 1
ATOM 1024 C C . PRO A 1 125 ? 19.688 9.211 10.984 1 85.56 125 PRO A C 1
ATOM 1026 O O . PRO A 1 125 ? 20.5 10.07 10.648 1 85.56 125 PRO A O 1
ATOM 1029 N N . ALA A 1 126 ? 19.969 8.023 11.32 1 86.5 126 ALA A N 1
ATOM 1030 C CA . ALA A 1 126 ? 21.375 7.633 11.438 1 86.5 126 ALA A CA 1
ATOM 1031 C C . ALA A 1 126 ? 21.953 7.254 10.078 1 86.5 126 ALA A C 1
ATOM 1033 O O . ALA A 1 126 ? 23.172 7.102 9.93 1 86.5 126 ALA A O 1
ATOM 1034 N N . SER A 1 127 ? 21.062 7.172 9.188 1 83.94 127 SER A N 1
ATOM 1035 C CA . SER A 1 127 ? 21.516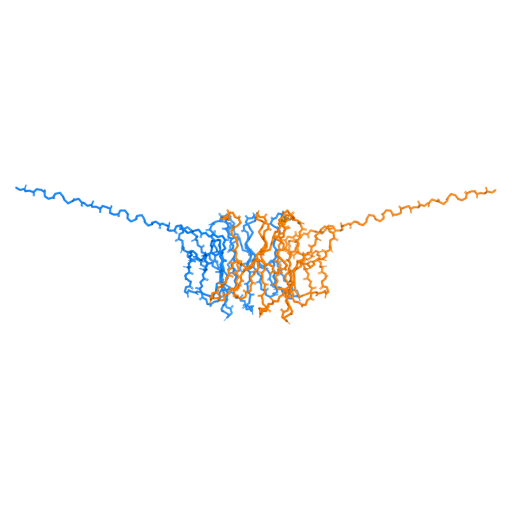 6.75 7.863 1 83.94 127 SER A CA 1
ATOM 1036 C C . SER A 1 127 ? 22.234 7.883 7.141 1 83.94 127 SER A C 1
ATOM 1038 O O . SER A 1 127 ? 21.828 9.039 7.227 1 83.94 127 SER A O 1
ATOM 1040 N N . SER A 1 128 ? 23.25 7.598 6.434 1 72.31 128 SER A N 1
ATOM 1041 C CA . SER A 1 128 ? 23.984 8.562 5.621 1 72.31 128 SER A CA 1
ATOM 1042 C C . SER A 1 128 ? 23.375 8.68 4.223 1 72.31 128 SER A C 1
ATOM 1044 O O . SER A 1 128 ? 23.672 9.625 3.488 1 72.31 128 SER A O 1
ATOM 1046 N N . ASP A 1 129 ? 22.656 7.727 3.934 1 64.5 129 ASP A N 1
ATOM 1047 C CA . ASP A 1 129 ? 22.047 7.711 2.604 1 64.5 129 ASP A CA 1
ATOM 1048 C C . ASP A 1 129 ? 20.797 8.57 2.566 1 64.5 129 ASP A C 1
ATOM 1050 O O . ASP A 1 129 ? 19.688 8.07 2.826 1 64.5 129 ASP A O 1
ATOM 1054 N N . LYS A 1 130 ? 20.953 9.812 2.455 1 64.75 130 LYS A N 1
ATOM 1055 C CA . LYS A 1 130 ? 19.828 10.734 2.357 1 64.75 130 LYS A CA 1
ATOM 1056 C C . LYS A 1 130 ? 19.656 11.234 0.93 1 64.75 130 LYS A C 1
ATOM 1058 O O . LYS A 1 130 ? 19.609 12.445 0.695 1 64.75 130 LYS A O 1
ATOM 1063 N N . ALA A 1 131 ? 19.703 10.203 0.071 1 62.44 131 ALA A N 1
ATOM 1064 C CA . ALA A 1 131 ? 19.688 10.602 -1.334 1 62.44 131 ALA A CA 1
ATOM 1065 C C . ALA A 1 131 ? 18.547 11.555 -1.624 1 62.44 131 ALA A C 1
ATOM 1067 O O . ALA A 1 131 ? 17.391 11.281 -1.261 1 62.44 131 ALA A O 1
ATOM 1068 N N . VAL A 1 132 ? 18.906 12.641 -2.232 1 66.44 132 VAL A N 1
ATOM 1069 C CA . VAL A 1 132 ? 18.031 13.742 -2.594 1 66.44 132 VAL A CA 1
ATOM 1070 C C . VAL A 1 132 ? 16.938 13.242 -3.539 1 66.44 132 VAL A C 1
ATOM 1072 O O . VAL A 1 132 ? 15.781 13.656 -3.439 1 66.44 132 VAL A O 1
ATOM 1075 N N . ASP A 1 133 ? 17.312 12.133 -4.383 1 79.62 133 ASP A N 1
ATOM 1076 C CA . ASP A 1 133 ? 16.375 11.688 -5.41 1 79.62 133 ASP A CA 1
ATOM 1077 C C . ASP A 1 133 ? 15.984 10.227 -5.195 1 79.62 133 ASP A C 1
ATOM 1079 O O . ASP A 1 133 ? 15.32 9.625 -6.047 1 79.62 133 ASP A O 1
ATOM 1083 N N . GLY A 1 134 ? 16.438 9.688 -4.078 1 87.81 134 GLY A N 1
ATOM 1084 C CA . GLY A 1 134 ? 16.188 8.266 -3.861 1 87.81 134 GLY A CA 1
ATOM 1085 C C . GLY A 1 134 ? 17.234 7.379 -4.508 1 87.81 134 GLY A C 1
ATOM 1086 O O . GLY A 1 134 ? 17.984 7.816 -5.391 1 87.81 134 GLY A O 1
ATOM 1087 N N . ASN A 1 135 ? 17.422 6.219 -4.062 1 92.81 135 ASN A N 1
ATOM 1088 C CA . ASN A 1 135 ? 18.344 5.223 -4.613 1 92.81 135 ASN A CA 1
ATOM 1089 C C . ASN A 1 135 ? 17.609 4.238 -5.52 1 92.81 135 ASN A C 1
ATOM 1091 O O . ASN A 1 135 ? 16.672 3.561 -5.086 1 92.81 135 ASN A O 1
ATOM 1095 N N . LEU A 1 136 ? 18.094 4.188 -6.789 1 95.31 136 LEU A N 1
ATOM 1096 C CA . LEU A 1 136 ? 17.484 3.236 -7.715 1 95.31 136 LEU A CA 1
ATOM 1097 C C . LEU A 1 136 ? 17.781 1.801 -7.293 1 95.31 136 LEU A C 1
ATOM 1099 O O . LEU A 1 136 ? 18.938 1.436 -7.082 1 95.31 136 LEU A O 1
ATOM 1103 N N . LEU A 1 137 ? 16.75 1.04 -7.148 1 96.5 137 LEU A N 1
ATOM 1104 C CA . LEU A 1 137 ? 16.906 -0.341 -6.703 1 96.5 137 LEU A CA 1
ATOM 1105 C C . LEU A 1 137 ? 16.641 -1.314 -7.844 1 96.5 137 LEU A C 1
ATOM 1107 O O . LEU A 1 137 ? 17.375 -2.293 -8.016 1 96.5 137 LEU A O 1
ATOM 1111 N N . VAL A 1 138 ? 15.594 -1.111 -8.594 1 97.62 138 VAL A N 1
ATOM 1112 C CA . VAL A 1 138 ? 15.18 -2.023 -9.656 1 97.62 138 VAL A CA 1
ATOM 1113 C C . VAL A 1 138 ? 14.734 -1.228 -10.883 1 97.62 138 VAL A C 1
ATOM 1115 O O . VAL A 1 138 ? 14.047 -0.211 -10.75 1 97.62 138 VAL A O 1
ATOM 1118 N N . THR A 1 139 ? 15.125 -1.573 -12.031 1 97.19 139 THR A N 1
ATOM 1119 C CA . THR A 1 139 ? 14.523 -1.18 -13.305 1 97.19 139 THR A CA 1
ATOM 1120 C C . THR A 1 139 ? 13.852 -2.371 -13.977 1 97.19 139 THR A C 1
ATOM 1122 O O . THR A 1 139 ? 14.484 -3.404 -14.203 1 97.19 139 THR A O 1
ATOM 1125 N N . MET A 1 140 ? 12.633 -2.211 -14.234 1 95.06 140 MET A N 1
ATOM 1126 C CA . MET A 1 140 ? 11.859 -3.328 -14.766 1 95.06 140 MET A CA 1
ATOM 1127 C C . MET A 1 140 ? 11.602 -3.148 -16.25 1 95.06 140 MET A C 1
ATOM 1129 O O . MET A 1 140 ? 11.609 -2.023 -16.766 1 95.06 140 MET A O 1
ATOM 1133 N N . TYR A 1 141 ? 11.281 -4.312 -16.875 1 91.94 141 TYR A N 1
ATOM 1134 C CA . TYR A 1 141 ? 10.914 -4.293 -18.281 1 91.94 141 TYR A CA 1
ATOM 1135 C C . TYR A 1 141 ? 9.398 -4.418 -18.453 1 91.94 141 TYR A C 1
ATOM 1137 O O . TYR A 1 141 ? 8.891 -4.367 -19.578 1 91.94 141 TYR A O 1
ATOM 1145 N N . ILE A 1 142 ? 8.688 -4.625 -17.328 1 91.94 142 ILE A N 1
ATOM 1146 C CA . ILE A 1 142 ? 7.234 -4.684 -17.328 1 91.94 142 ILE A CA 1
ATOM 1147 C C . ILE A 1 142 ? 6.676 -3.512 -16.531 1 91.94 142 ILE A C 1
ATOM 1149 O O . ILE A 1 142 ? 7.391 -2.896 -15.734 1 91.94 142 ILE A O 1
ATOM 1153 N N . TYR A 1 143 ? 5.434 -3.242 -16.75 1 94.62 143 TYR A N 1
ATOM 1154 C CA . TYR A 1 143 ? 4.77 -2.227 -15.938 1 94.62 143 TYR A CA 1
ATOM 1155 C C . TYR A 1 143 ? 4.691 -2.654 -14.477 1 94.62 143 TYR A C 1
ATOM 1157 O O . TYR A 1 143 ? 4.316 -3.789 -14.172 1 94.62 143 TYR A O 1
ATOM 1165 N N . CYS A 1 144 ? 5.062 -1.785 -13.656 1 96.88 144 CYS A N 1
ATOM 1166 C CA . CYS A 1 144 ? 4.938 -1.995 -12.219 1 96.88 144 CYS A CA 1
ATOM 1167 C C . CYS A 1 144 ? 3.627 -1.421 -11.695 1 96.88 144 CYS A C 1
ATOM 1169 O O . CYS A 1 144 ? 3.508 -0.21 -11.5 1 96.88 144 CYS A O 1
ATOM 1171 N N . ARG A 1 145 ? 2.697 -2.262 -11.398 1 96.5 145 ARG A N 1
ATOM 1172 C CA . ARG A 1 145 ? 1.384 -1.81 -10.953 1 96.5 145 ARG A CA 1
ATOM 1173 C C . ARG A 1 145 ? 1.384 -1.528 -9.453 1 96.5 145 ARG A C 1
ATOM 1175 O O . ARG A 1 145 ? 0.744 -0.579 -8.992 1 96.5 145 ARG A O 1
ATOM 1182 N N . ASP A 1 146 ? 2.049 -2.352 -8.734 1 98.19 146 ASP A N 1
ATOM 1183 C CA . ASP A 1 146 ? 2.135 -2.211 -7.285 1 98.19 146 ASP A CA 1
ATOM 1184 C C . ASP A 1 146 ? 3.311 -3.008 -6.727 1 98.19 146 ASP A C 1
ATOM 1186 O O . ASP A 1 146 ? 3.881 -3.854 -7.418 1 98.19 146 ASP A O 1
ATOM 1190 N N . ILE A 1 147 ? 3.648 -2.684 -5.473 1 98.62 147 ILE A N 1
ATOM 1191 C CA . ILE A 1 147 ? 4.723 -3.42 -4.812 1 98.62 147 ILE A CA 1
ATOM 1192 C C . ILE A 1 147 ? 4.301 -3.779 -3.389 1 98.62 147 ILE A C 1
ATOM 1194 O O . ILE A 1 147 ? 3.498 -3.072 -2.775 1 98.62 147 ILE A O 1
ATOM 1198 N N . ALA A 1 148 ? 4.777 -4.875 -2.9 1 98.44 148 ALA A N 1
ATOM 1199 C CA . ALA A 1 148 ? 4.734 -5.262 -1.491 1 98.44 148 ALA A CA 1
ATOM 1200 C C . ALA A 1 148 ? 6.109 -5.715 -1.007 1 98.44 148 ALA A C 1
ATOM 1202 O O . ALA A 1 148 ? 6.906 -6.242 -1.787 1 98.44 148 ALA A O 1
ATOM 1203 N N . VAL A 1 149 ? 6.355 -5.422 0.24 1 97.94 149 VAL A N 1
ATOM 1204 C CA . VAL A 1 149 ? 7.672 -5.68 0.815 1 97.94 149 VAL A CA 1
ATOM 1205 C C . VAL A 1 149 ? 7.562 -6.727 1.918 1 97.94 149 VAL A C 1
ATOM 1207 O O . VAL A 1 149 ? 6.609 -6.715 2.701 1 97.94 149 VAL A O 1
ATOM 1210 N N . ASP A 1 150 ? 8.508 -7.629 1.979 1 96.38 150 ASP A N 1
ATOM 1211 C CA . ASP A 1 150 ? 8.68 -8.539 3.107 1 96.38 150 ASP A CA 1
ATOM 1212 C C . ASP A 1 150 ? 9.641 -7.953 4.145 1 96.38 150 ASP A C 1
ATOM 1214 O O . ASP A 1 150 ? 10.859 -8.07 4.004 1 96.38 150 ASP A O 1
ATOM 1218 N N . SER A 1 151 ? 9.117 -7.426 5.145 1 87.69 151 SER A N 1
ATOM 1219 C CA . SER A 1 151 ? 9.906 -6.715 6.137 1 87.69 151 SER A CA 1
ATOM 1220 C C . SER A 1 151 ? 10.891 -7.652 6.832 1 87.69 151 SER A C 1
ATOM 1222 O O . SER A 1 151 ? 11.945 -7.215 7.305 1 87.69 151 SER A O 1
ATOM 1224 N N . CYS A 1 152 ? 10.602 -8.891 6.879 1 78.75 152 CYS A N 1
ATOM 1225 C CA . CYS A 1 152 ? 11.438 -9.812 7.648 1 78.75 152 CYS A CA 1
ATOM 1226 C C . CYS A 1 152 ? 12.43 -10.531 6.742 1 78.75 152 CYS A C 1
ATOM 1228 O O . CYS A 1 152 ? 13.422 -11.086 7.223 1 78.75 152 CYS A O 1
ATOM 1230 N N . GLY A 1 153 ? 12.156 -10.719 5.547 1 66.81 153 GLY A N 1
ATOM 1231 C CA . GLY A 1 153 ? 12.984 -11.508 4.656 1 66.81 153 GLY A CA 1
ATOM 1232 C C . GLY A 1 153 ? 14.195 -10.75 4.141 1 66.81 153 GLY A C 1
ATOM 1233 O O . GLY A 1 153 ? 15.023 -11.312 3.41 1 66.81 153 GLY A O 1
ATOM 1234 N N . GLY A 1 154 ? 14.242 -9.5 4.457 1 50 154 GLY A N 1
ATOM 1235 C CA . GLY A 1 154 ? 15.43 -8.773 4.023 1 50 154 GLY A CA 1
ATOM 1236 C C . GLY A 1 154 ? 16.578 -8.875 5.012 1 50 154 GLY A C 1
ATOM 1237 O O . GLY A 1 154 ? 16.391 -9.289 6.156 1 50 154 GLY A O 1
ATOM 1238 N N . MET B 1 1 ? 18.875 -70.75 -13.625 1 35.75 1 MET B N 1
ATOM 1239 C CA . MET B 1 1 ? 17.828 -69.75 -13.633 1 35.75 1 MET B CA 1
ATOM 1240 C C . MET B 1 1 ? 18.25 -68.5 -12.797 1 35.75 1 MET B C 1
ATOM 1242 O O . MET B 1 1 ? 18.438 -68.625 -11.586 1 35.75 1 MET B O 1
ATOM 1246 N N . HIS B 1 2 ? 19.062 -67.562 -13.391 1 46.66 2 HIS B N 1
ATOM 1247 C CA . HIS B 1 2 ? 19.594 -66.312 -12.836 1 46.66 2 HIS B CA 1
ATOM 1248 C C . HIS B 1 2 ? 18.469 -65.375 -12.445 1 46.66 2 HIS B C 1
ATOM 1250 O O . HIS B 1 2 ? 17.578 -65.062 -13.25 1 46.66 2 HIS B O 1
ATOM 1256 N N . SER B 1 3 ? 18.047 -65.188 -11.172 1 53.09 3 SER B N 1
ATOM 1257 C CA . SER B 1 3 ? 17.094 -64.25 -10.594 1 53.09 3 SER B CA 1
ATOM 1258 C C . SER B 1 3 ? 17.531 -62.812 -10.797 1 53.09 3 SER B C 1
ATOM 1260 O O . SER B 1 3 ? 18.625 -62.406 -10.375 1 53.09 3 SER B O 1
ATOM 1262 N N . THR B 1 4 ? 17.172 -62.156 -11.898 1 59.06 4 THR B N 1
ATOM 1263 C CA . THR B 1 4 ? 17.344 -60.719 -12.102 1 59.06 4 THR B CA 1
ATOM 1264 C C . THR B 1 4 ? 16.625 -59.938 -11.016 1 59.06 4 THR B C 1
ATOM 1266 O O . THR B 1 4 ? 15.398 -59.969 -10.914 1 59.06 4 THR B O 1
ATOM 1269 N N . ARG B 1 5 ? 17.312 -59.594 -9.891 1 57.56 5 ARG B N 1
ATOM 1270 C CA . ARG B 1 5 ? 16.797 -58.656 -8.891 1 57.56 5 ARG B CA 1
ATOM 1271 C C . ARG B 1 5 ? 16.5 -57.312 -9.5 1 57.56 5 ARG B C 1
ATOM 1273 O O . ARG B 1 5 ? 17.406 -56.625 -9.992 1 57.56 5 ARG B O 1
ATOM 1280 N N . VAL B 1 6 ? 15.281 -57 -9.93 1 57.78 6 VAL B N 1
ATOM 1281 C CA . VAL B 1 6 ? 14.852 -55.656 -10.336 1 57.78 6 VAL B CA 1
ATOM 1282 C C . VAL B 1 6 ? 14.938 -54.719 -9.141 1 57.78 6 VAL B C 1
ATOM 1284 O O . VAL B 1 6 ? 14.297 -54.938 -8.109 1 57.78 6 VAL B O 1
ATOM 1287 N N . VAL B 1 7 ? 16.031 -53.969 -8.969 1 55.97 7 VAL B N 1
ATOM 1288 C CA . VAL B 1 7 ? 16.109 -52.906 -7.992 1 55.97 7 VAL B CA 1
ATOM 1289 C C . VAL B 1 7 ? 15.203 -51.75 -8.414 1 55.97 7 VAL B C 1
ATOM 1291 O O . VAL B 1 7 ? 15.406 -51.156 -9.477 1 55.97 7 VAL B O 1
ATOM 1294 N N . ALA B 1 8 ? 13.984 -51.719 -7.941 1 55.69 8 ALA B N 1
ATOM 1295 C CA . ALA B 1 8 ? 13.117 -50.562 -8.094 1 55.69 8 ALA B CA 1
ATOM 1296 C C . ALA B 1 8 ? 13.734 -49.312 -7.449 1 55.69 8 ALA B C 1
ATOM 1298 O O . ALA B 1 8 ? 13.992 -49.281 -6.242 1 55.69 8 ALA B O 1
ATOM 1299 N N . VAL B 1 9 ? 14.5 -48.5 -8.188 1 52.78 9 VAL B N 1
ATOM 1300 C CA . VAL B 1 9 ? 14.914 -47.188 -7.707 1 52.78 9 VAL B CA 1
ATOM 1301 C C . VAL B 1 9 ? 13.68 -46.312 -7.496 1 52.78 9 VAL B C 1
ATOM 1303 O O . VAL B 1 9 ? 12.961 -46 -8.453 1 52.78 9 VAL B O 1
ATOM 1306 N N . LEU B 1 10 ? 13.156 -46.281 -6.305 1 52 10 LEU B N 1
ATOM 1307 C CA . LEU B 1 10 ? 12.172 -45.25 -5.938 1 52 10 LEU B CA 1
ATOM 1308 C C . LEU B 1 10 ? 12.758 -43.875 -6.051 1 52 10 LEU B C 1
ATOM 1310 O O . LEU B 1 10 ? 13.672 -43.5 -5.297 1 52 10 LEU B O 1
ATOM 1314 N N . THR B 1 11 ? 12.742 -43.281 -7.23 1 50.31 11 THR B N 1
ATOM 1315 C CA . THR B 1 11 ? 13.062 -41.844 -7.301 1 50.31 11 THR B CA 1
ATOM 1316 C C . THR B 1 11 ? 12.07 -41.031 -6.473 1 50.31 11 THR B C 1
ATOM 1318 O O . THR B 1 11 ? 10.875 -41.031 -6.766 1 50.31 11 THR B O 1
ATOM 1321 N N . LEU B 1 12 ? 12.312 -40.906 -5.215 1 48.31 12 LEU B N 1
ATOM 1322 C CA . LEU B 1 12 ? 11.586 -39.906 -4.453 1 48.31 12 LEU B CA 1
ATOM 1323 C C . LEU B 1 12 ? 11.641 -38.531 -5.145 1 48.31 12 LEU B C 1
ATOM 1325 O O . LEU B 1 12 ? 12.711 -37.938 -5.227 1 48.31 12 LEU B O 1
ATOM 1329 N N . VAL B 1 13 ? 10.82 -38.375 -6.098 1 45.69 13 VAL B N 1
ATOM 1330 C CA . VAL B 1 13 ? 10.656 -37 -6.539 1 45.69 13 VAL B CA 1
ATOM 1331 C C . VAL B 1 13 ? 10.312 -36.094 -5.344 1 45.69 13 VAL B C 1
ATOM 1333 O O . VAL B 1 13 ? 9.203 -36.188 -4.801 1 45.69 13 VAL B O 1
ATOM 1336 N N . VAL B 1 14 ? 11.227 -35.875 -4.406 1 42.97 14 VAL B N 1
ATOM 1337 C CA . VAL B 1 14 ? 10.977 -34.75 -3.518 1 42.97 14 VAL B CA 1
ATOM 1338 C C . VAL B 1 14 ? 10.461 -33.562 -4.328 1 42.97 14 VAL B C 1
ATOM 1340 O O . VAL B 1 14 ? 11.172 -33 -5.164 1 42.97 14 VAL B O 1
ATOM 1343 N N . GLY B 1 15 ? 9.281 -33.531 -4.699 1 45.53 15 GLY B N 1
ATOM 1344 C CA . GLY B 1 15 ? 8.773 -32.25 -5.141 1 45.53 15 GLY B CA 1
ATOM 1345 C C . GLY B 1 15 ? 9.375 -31.078 -4.383 1 45.53 15 GLY B C 1
ATOM 1346 O O . GLY B 1 15 ? 9.023 -30.844 -3.221 1 45.53 15 GLY B O 1
ATOM 1347 N N . LEU B 1 16 ? 10.688 -30.859 -4.344 1 45.5 16 LEU B N 1
ATOM 1348 C CA . LEU B 1 16 ? 11.367 -29.719 -3.744 1 45.5 16 LEU B CA 1
ATOM 1349 C C . LEU B 1 16 ? 10.555 -28.453 -3.92 1 45.5 16 LEU B C 1
ATOM 1351 O O . LEU B 1 16 ? 10.336 -28 -5.047 1 45.5 16 LEU B O 1
ATOM 1355 N N . ALA B 1 17 ? 9.445 -28.344 -3.123 1 54.25 17 ALA B N 1
ATOM 1356 C CA . ALA B 1 17 ? 8.914 -26.984 -3.051 1 54.25 17 ALA B CA 1
ATOM 1357 C C . ALA B 1 17 ? 10.031 -25.953 -3.189 1 54.25 17 ALA B C 1
ATOM 1359 O O . ALA B 1 17 ? 10.953 -25.922 -2.371 1 54.25 17 ALA B O 1
ATOM 1360 N N . HIS B 1 18 ? 10.508 -25.625 -4.41 1 63.78 18 HIS B N 1
ATOM 1361 C CA . HIS B 1 18 ? 11.57 -24.688 -4.734 1 63.78 18 HIS B CA 1
ATOM 1362 C C . HIS B 1 18 ? 11.352 -23.344 -4.051 1 63.78 18 HIS B C 1
ATOM 1364 O O . HIS B 1 18 ? 10.422 -22.609 -4.402 1 63.78 18 HIS B O 1
ATOM 1370 N N . CYS B 1 19 ? 11.711 -23.266 -2.746 1 80.19 19 CYS B N 1
ATOM 1371 C CA . CYS B 1 19 ? 11.828 -22.016 -1.999 1 80.19 19 CYS B CA 1
ATOM 1372 C C . CYS B 1 19 ? 12.727 -21.031 -2.725 1 80.19 19 CYS B C 1
ATOM 1374 O O . CYS B 1 19 ? 13.703 -21.422 -3.361 1 80.19 19 CYS B O 1
ATOM 1376 N N . PHE B 1 20 ? 12.203 -19.891 -3.162 1 89.81 20 PHE B N 1
ATOM 1377 C CA . PHE B 1 20 ? 13.008 -18.797 -3.691 1 89.81 20 PHE B CA 1
ATOM 1378 C C . PHE B 1 20 ? 13.078 -17.656 -2.699 1 89.81 20 PHE B C 1
ATOM 1380 O O . PHE B 1 20 ? 12.195 -17.5 -1.853 1 89.81 20 PHE B O 1
ATOM 1387 N N . GLN B 1 21 ? 14.148 -16.984 -2.68 1 93.56 21 GLN B N 1
ATOM 1388 C CA . GLN B 1 21 ? 14.328 -15.82 -1.815 1 93.56 21 GLN B CA 1
ATOM 1389 C C . GLN B 1 21 ? 13.695 -14.578 -2.428 1 93.56 21 GLN B C 1
ATOM 1391 O O . GLN B 1 21 ? 13.719 -14.398 -3.646 1 93.56 21 GLN B O 1
ATOM 1396 N N . TRP B 1 22 ? 13.117 -13.797 -1.565 1 96.31 22 TRP B N 1
ATOM 1397 C CA . TRP B 1 22 ? 12.57 -12.531 -2.047 1 96.31 22 TRP B CA 1
ATOM 1398 C C . TRP B 1 22 ? 12.445 -11.523 -0.908 1 96.31 22 TRP B C 1
ATOM 1400 O O . TRP B 1 22 ? 12.391 -11.906 0.264 1 96.31 22 TRP B O 1
ATOM 1410 N N . ASP B 1 23 ? 12.492 -10.227 -1.229 1 96.62 23 ASP B N 1
ATOM 1411 C CA . ASP B 1 23 ? 12.227 -9.148 -0.277 1 96.62 23 ASP B CA 1
ATOM 1412 C C . ASP B 1 23 ? 11.219 -8.156 -0.844 1 96.62 23 ASP B C 1
ATOM 1414 O O . ASP B 1 23 ? 10.602 -7.391 -0.096 1 96.62 23 ASP B O 1
ATOM 1418 N N . ILE B 1 24 ? 11.039 -8.188 -2.174 1 97.88 24 ILE B N 1
ATOM 1419 C CA . ILE B 1 24 ? 10.047 -7.348 -2.836 1 97.88 24 ILE B CA 1
ATOM 1420 C C . ILE B 1 24 ? 9.273 -8.172 -3.869 1 97.88 24 ILE B C 1
ATOM 1422 O O . ILE B 1 24 ? 9.867 -8.969 -4.598 1 97.88 24 ILE B O 1
ATOM 1426 N N . VAL B 1 25 ? 8 -8.023 -3.867 1 98.31 25 VAL B N 1
ATOM 1427 C CA . VAL B 1 25 ? 7.191 -8.594 -4.938 1 98.31 25 VAL B CA 1
ATOM 1428 C C . VAL B 1 25 ? 6.523 -7.48 -5.734 1 98.31 25 VAL B C 1
ATOM 1430 O O . VAL B 1 25 ? 6.047 -6.5 -5.16 1 98.31 25 VAL B O 1
ATOM 1433 N N . VAL B 1 26 ? 6.523 -7.562 -7.012 1 98.38 26 VAL B N 1
ATOM 1434 C CA . VAL B 1 26 ? 5.949 -6.598 -7.941 1 98.38 26 VAL B CA 1
ATOM 1435 C C . VAL B 1 26 ? 4.789 -7.234 -8.703 1 98.38 26 VAL B C 1
ATOM 1437 O O . VAL B 1 26 ? 4.922 -8.336 -9.242 1 98.38 26 VAL B O 1
ATOM 1440 N N . GLY B 1 27 ? 3.664 -6.547 -8.625 1 98.06 27 GLY B N 1
ATOM 1441 C CA . GLY B 1 27 ? 2.58 -6.949 -9.508 1 98.06 27 GLY B CA 1
ATOM 1442 C C . GLY B 1 27 ? 2.65 -6.293 -10.875 1 98.06 27 GLY B C 1
ATOM 1443 O O . GLY B 1 27 ? 2.668 -5.066 -10.977 1 98.06 27 GLY B O 1
ATOM 1444 N N . GLY B 1 28 ? 2.729 -7.039 -11.875 1 96.06 28 GLY B N 1
ATOM 1445 C CA . GLY B 1 28 ? 2.598 -6.555 -13.242 1 96.06 28 GLY B CA 1
ATOM 1446 C C . GLY B 1 28 ? 1.177 -6.633 -13.766 1 96.06 28 GLY B C 1
ATOM 1447 O O . GLY B 1 28 ? 0.225 -6.328 -13.039 1 96.06 28 GLY B O 1
ATOM 1448 N N . ASP B 1 29 ? 1.047 -6.91 -15.039 1 92.88 29 ASP B N 1
ATOM 1449 C CA . ASP B 1 29 ? -0.294 -7.082 -15.586 1 92.88 29 ASP B CA 1
ATOM 1450 C C . ASP B 1 29 ? -0.818 -8.492 -15.328 1 92.88 29 ASP B C 1
ATOM 1452 O O . ASP B 1 29 ? -1.909 -8.664 -14.781 1 92.88 29 ASP B O 1
ATOM 1456 N N . LYS B 1 30 ? 0.057 -9.484 -15.641 1 95.19 30 LYS B N 1
ATOM 1457 C CA . LYS B 1 30 ? -0.375 -10.875 -15.523 1 95.19 30 LYS B CA 1
ATOM 1458 C C . LYS B 1 30 ? 0.686 -11.719 -14.82 1 95.19 30 LYS B C 1
ATOM 1460 O O . LYS B 1 30 ? 0.813 -12.914 -15.094 1 95.19 30 LYS B O 1
ATOM 1465 N N . GLN B 1 31 ? 1.488 -11.102 -14.023 1 97.25 31 GLN B N 1
ATOM 1466 C CA . GLN B 1 31 ? 2.545 -11.852 -13.352 1 97.25 31 GLN B CA 1
ATOM 1467 C C . GLN B 1 31 ? 2.943 -11.188 -12.039 1 97.25 31 GLN B C 1
ATOM 1469 O O . GLN B 1 31 ? 2.693 -10 -11.836 1 97.25 31 GLN B O 1
ATOM 1474 N N . LEU B 1 32 ? 3.49 -11.945 -11.18 1 98.19 32 LEU B N 1
ATOM 1475 C CA . LEU B 1 32 ? 4.207 -11.484 -9.992 1 98.19 32 LEU B CA 1
ATOM 1476 C C . LEU B 1 32 ? 5.711 -11.688 -10.156 1 98.19 32 LEU B C 1
ATOM 1478 O O . LEU B 1 32 ? 6.168 -12.797 -10.445 1 98.19 32 LEU B O 1
ATOM 1482 N N . HIS B 1 33 ? 6.414 -10.617 -10.016 1 98.19 33 HIS B N 1
ATOM 1483 C CA . HIS B 1 33 ? 7.871 -10.664 -10.023 1 98.19 33 HIS B CA 1
ATOM 1484 C C . HIS B 1 33 ? 8.438 -10.539 -8.609 1 98.19 33 HIS B C 1
ATOM 1486 O O . HIS B 1 33 ? 8.156 -9.562 -7.91 1 98.19 33 HIS B O 1
ATOM 1492 N N . PHE B 1 34 ? 9.25 -11.5 -8.297 1 97.62 34 PHE B N 1
ATOM 1493 C CA . PHE B 1 34 ? 9.898 -11.492 -6.988 1 97.62 34 PHE B CA 1
ATOM 1494 C C . PHE B 1 34 ? 11.367 -11.094 -7.117 1 97.62 34 PHE B C 1
ATOM 1496 O O . PHE B 1 34 ? 12.078 -11.609 -7.984 1 97.62 34 PHE B O 1
ATOM 1503 N N . TYR B 1 35 ? 11.695 -10.188 -6.277 1 97.19 35 TYR B N 1
ATOM 1504 C CA . TYR B 1 35 ? 13.062 -9.695 -6.258 1 97.19 35 TYR B CA 1
ATOM 1505 C C . TYR B 1 35 ? 13.711 -9.938 -4.898 1 97.19 35 TYR B C 1
ATOM 1507 O O . TYR B 1 35 ? 13.023 -9.992 -3.877 1 97.19 35 TYR B O 1
ATOM 1515 N N . TYR B 1 36 ? 15.039 -10.055 -4.969 1 95.94 36 TYR B N 1
ATOM 1516 C CA . TYR B 1 36 ? 15.883 -10.062 -3.781 1 95.94 36 TYR B CA 1
ATOM 1517 C C . TYR B 1 36 ? 17.109 -9.172 -3.975 1 95.94 36 TYR B C 1
ATOM 1519 O O . TYR B 1 36 ? 17.906 -9.398 -4.883 1 95.94 36 TYR B O 1
ATOM 1527 N N . ASN B 1 37 ? 17.172 -8.172 -3.176 1 93.06 37 ASN B N 1
ATOM 1528 C CA . ASN B 1 37 ? 18.25 -7.207 -3.293 1 93.06 37 ASN B CA 1
ATOM 1529 C C . ASN B 1 37 ? 18.391 -6.68 -4.719 1 93.06 37 ASN B C 1
ATOM 1531 O O . ASN B 1 37 ? 19.484 -6.672 -5.289 1 93.06 37 ASN B O 1
ATOM 1535 N N . GLY B 1 38 ? 17.219 -6.465 -5.289 1 94.75 38 GLY B N 1
ATOM 1536 C CA . GLY B 1 38 ? 17.203 -5.812 -6.59 1 94.75 38 GLY B CA 1
ATOM 1537 C C . GLY B 1 38 ? 17.312 -6.785 -7.75 1 94.75 38 GLY B C 1
ATOM 1538 O O . GLY B 1 38 ? 17.266 -6.383 -8.914 1 94.75 38 GLY B O 1
ATOM 1539 N N . THR B 1 39 ? 17.453 -8.039 -7.461 1 96.06 39 THR B N 1
ATOM 1540 C CA . THR B 1 39 ? 17.609 -9.039 -8.508 1 96.06 39 THR B CA 1
ATOM 1541 C C . THR B 1 39 ? 16.359 -9.898 -8.633 1 96.06 39 THR B C 1
ATOM 1543 O O . THR B 1 39 ? 15.812 -10.359 -7.625 1 96.06 39 THR B O 1
ATOM 1546 N N . LEU B 1 40 ? 15.906 -10.047 -9.844 1 97.25 40 LEU B N 1
ATOM 1547 C CA . LEU B 1 40 ? 14.734 -10.883 -10.094 1 97.25 40 LEU B CA 1
ATOM 1548 C C . LEU B 1 40 ? 15.031 -12.344 -9.766 1 97.25 40 LEU B C 1
ATOM 1550 O O . LEU B 1 40 ? 15.969 -12.93 -10.312 1 97.25 40 LEU B O 1
ATOM 1554 N N . THR B 1 41 ? 14.273 -12.938 -8.859 1 96.94 41 THR B N 1
ATOM 1555 C CA . THR B 1 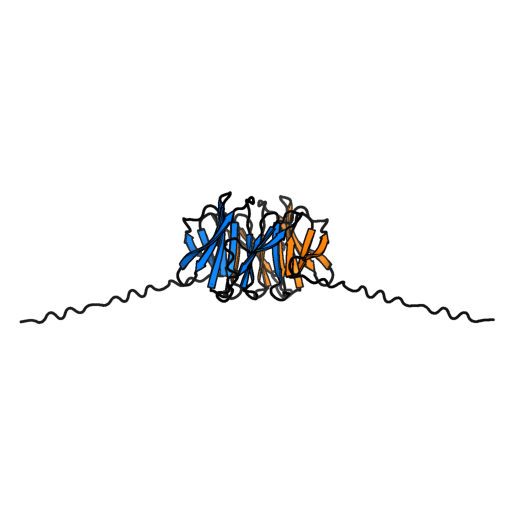41 ? 14.57 -14.297 -8.43 1 96.94 41 THR B CA 1
ATOM 1556 C C . THR B 1 41 ? 13.484 -15.266 -8.898 1 96.94 41 THR B C 1
ATOM 1558 O O . THR B 1 41 ? 13.734 -16.469 -9.047 1 96.94 41 THR B O 1
ATOM 1561 N N . HIS B 1 42 ? 12.312 -14.75 -9.094 1 96.94 42 HIS B N 1
ATOM 1562 C CA . HIS B 1 42 ? 11.211 -15.625 -9.492 1 96.94 42 HIS B CA 1
ATOM 1563 C C . HIS B 1 42 ? 10.109 -14.836 -10.203 1 96.94 42 HIS B C 1
ATOM 1565 O O . HIS B 1 42 ? 9.852 -13.68 -9.859 1 96.94 42 HIS B O 1
ATOM 1571 N N . THR B 1 43 ? 9.562 -15.406 -11.172 1 97.31 43 THR B N 1
ATOM 1572 C CA . THR B 1 43 ? 8.367 -14.906 -11.844 1 97.31 43 THR B CA 1
ATOM 1573 C C . THR B 1 43 ? 7.234 -15.93 -11.766 1 97.31 43 THR B C 1
ATOM 1575 O O . THR B 1 43 ? 7.418 -17.094 -12.117 1 97.31 43 THR B O 1
ATOM 1578 N N . GLU B 1 44 ? 6.18 -15.523 -11.172 1 97.31 44 GLU B N 1
ATOM 1579 C CA . GLU B 1 44 ? 4.969 -16.344 -11.219 1 97.31 44 GLU B CA 1
ATOM 1580 C C . GLU B 1 44 ? 3.99 -15.812 -12.266 1 97.31 44 GLU B C 1
ATOM 1582 O O . GLU B 1 44 ? 3.453 -14.711 -12.125 1 97.31 44 GLU B O 1
ATOM 1587 N N . GLU B 1 45 ? 3.742 -16.578 -13.25 1 96.62 45 GLU B N 1
ATOM 1588 C CA . GLU B 1 45 ? 2.738 -16.219 -14.242 1 96.62 45 GLU B CA 1
ATOM 1589 C C . GLU B 1 45 ? 1.33 -16.531 -13.75 1 96.62 45 GLU B C 1
ATOM 1591 O O . GLU B 1 45 ? 1.097 -17.578 -13.148 1 96.62 45 GLU B O 1
ATOM 1596 N N . ILE B 1 46 ? 0.512 -15.547 -13.906 1 96.06 46 ILE B N 1
ATOM 1597 C CA . ILE B 1 46 ? -0.889 -15.703 -13.531 1 96.06 46 ILE B CA 1
ATOM 1598 C C . ILE B 1 46 ? -1.771 -15.586 -14.773 1 96.06 46 ILE B C 1
ATOM 1600 O O . ILE B 1 46 ? -2.375 -14.539 -15.016 1 96.06 46 ILE B O 1
ATOM 1604 N N . PRO B 1 47 ? -1.976 -16.594 -15.414 1 90.81 47 PRO B N 1
ATOM 1605 C CA . PRO B 1 47 ? -2.701 -16.516 -16.688 1 90.81 47 PRO B CA 1
ATOM 1606 C C . PRO B 1 47 ? -4.137 -16.016 -16.516 1 90.81 47 PRO B C 1
ATOM 1608 O O . PRO B 1 47 ? -4.691 -15.398 -17.422 1 90.81 47 PRO B O 1
ATOM 1611 N N . LEU B 1 48 ? -4.742 -16.344 -15.391 1 89.25 48 LEU B N 1
ATOM 1612 C CA . LEU B 1 48 ? -6.137 -15.977 -15.156 1 89.25 48 LEU B CA 1
ATOM 1613 C C . LEU B 1 48 ? -6.273 -14.484 -14.898 1 89.25 48 LEU B C 1
ATOM 1615 O O . LEU B 1 48 ? -7.375 -13.938 -14.969 1 89.25 48 LEU B O 1
ATOM 1619 N N . ALA B 1 49 ? -5.168 -13.828 -14.609 1 92.38 49 ALA B N 1
ATOM 1620 C CA . ALA B 1 49 ? -5.23 -12.398 -14.328 1 92.38 49 ALA B CA 1
ATOM 1621 C C . ALA B 1 49 ? -5.363 -11.586 -15.617 1 92.38 49 ALA B C 1
ATOM 1623 O O . ALA B 1 49 ? -4.871 -12 -16.672 1 92.38 49 ALA B O 1
ATOM 1624 N N . THR B 1 50 ? -6.098 -10.516 -15.57 1 93.25 50 THR B N 1
ATOM 1625 C CA . THR B 1 50 ? -6.242 -9.594 -16.688 1 93.25 50 THR B CA 1
ATOM 1626 C C . THR B 1 50 ? -5.418 -8.328 -16.453 1 93.25 50 THR B C 1
ATOM 1628 O O . THR B 1 50 ? -4.703 -7.875 -17.344 1 93.25 50 THR B O 1
ATOM 1631 N N . ARG B 1 51 ? -5.594 -7.773 -15.297 1 94.69 51 ARG B N 1
ATOM 1632 C CA . ARG B 1 51 ? -4.867 -6.57 -14.906 1 94.69 51 ARG B CA 1
ATOM 1633 C C . ARG B 1 51 ? -4.73 -6.488 -13.391 1 94.69 51 ARG B C 1
ATOM 1635 O O . ARG B 1 51 ? -5.641 -6.012 -12.703 1 94.69 51 ARG B O 1
ATOM 1642 N N . ILE B 1 52 ? -3.572 -6.91 -12.969 1 97.38 52 ILE B N 1
ATOM 1643 C CA . ILE B 1 52 ? -3.305 -6.766 -11.539 1 97.38 52 ILE B CA 1
ATOM 1644 C C . ILE B 1 52 ? -3.23 -5.281 -11.18 1 97.38 52 ILE B C 1
ATOM 1646 O O . ILE B 1 52 ? -2.582 -4.5 -11.875 1 97.38 52 ILE B O 1
ATOM 1650 N N . THR B 1 53 ? -3.93 -4.91 -10.109 1 97.44 53 THR B N 1
ATOM 1651 C CA . THR B 1 53 ? -3.949 -3.496 -9.75 1 97.44 53 THR B CA 1
ATOM 1652 C C . THR B 1 53 ? -3.246 -3.268 -8.414 1 97.44 53 THR B C 1
ATOM 1654 O O . THR B 1 53 ? -2.805 -2.154 -8.117 1 97.44 53 THR B O 1
ATOM 1657 N N . SER B 1 54 ? -3.158 -4.309 -7.586 1 98.19 54 SER B N 1
ATOM 1658 C CA . SER B 1 54 ? -2.504 -4.141 -6.293 1 98.19 54 SER B CA 1
ATOM 1659 C C . SER B 1 54 ? -1.935 -5.461 -5.789 1 98.19 54 SER B C 1
ATOM 1661 O O . SER B 1 54 ? -2.43 -6.535 -6.145 1 98.19 54 SER B O 1
ATOM 1663 N N . VAL B 1 55 ? -0.901 -5.367 -4.977 1 98.69 55 VAL B N 1
ATOM 1664 C CA . VAL B 1 55 ? -0.314 -6.5 -4.27 1 98.69 55 VAL B CA 1
ATOM 1665 C C . VAL B 1 55 ? -0.073 -6.133 -2.809 1 98.69 55 VAL B C 1
ATOM 1667 O O . VAL B 1 55 ? 0.287 -4.992 -2.502 1 98.69 55 VAL B O 1
ATOM 1670 N N . THR B 1 56 ? -0.326 -6.988 -1.918 1 98.56 56 THR B N 1
ATOM 1671 C CA . THR B 1 56 ? 0.01 -6.859 -0.505 1 98.56 56 THR B CA 1
ATOM 1672 C C . THR B 1 56 ? 0.443 -8.203 0.074 1 98.56 56 THR B C 1
ATOM 1674 O O . THR B 1 56 ? 0.107 -9.258 -0.47 1 98.56 56 THR B O 1
ATOM 1677 N N . TYR B 1 57 ? 1.24 -8.203 1.08 1 98.5 57 TYR B N 1
ATOM 1678 C CA . TYR B 1 57 ? 1.842 -9.406 1.646 1 98.5 57 TYR B CA 1
ATOM 1679 C C . TYR B 1 57 ? 1.214 -9.75 2.99 1 98.5 57 TYR B C 1
ATOM 1681 O O . TYR B 1 57 ? 1.038 -8.875 3.842 1 98.5 57 TYR B O 1
ATOM 1689 N N . ASP B 1 58 ? 0.787 -10.992 3.107 1 97.38 58 ASP B N 1
ATOM 1690 C CA . ASP B 1 58 ? 0.272 -11.602 4.332 1 97.38 58 ASP B CA 1
ATOM 1691 C C . ASP B 1 58 ? 1.31 -12.523 4.969 1 97.38 58 ASP B C 1
ATOM 1693 O O . ASP B 1 58 ? 1.354 -13.719 4.66 1 97.38 58 ASP B O 1
ATOM 1697 N N . PRO B 1 59 ? 2.094 -11.961 5.867 1 96.25 59 PRO B N 1
ATOM 1698 C CA . PRO B 1 59 ? 3.127 -12.797 6.473 1 96.25 59 PRO B CA 1
ATOM 1699 C C . PRO B 1 59 ? 2.555 -13.836 7.438 1 96.25 59 PRO B C 1
ATOM 1701 O O . PRO B 1 59 ? 3.227 -14.812 7.77 1 96.25 59 PRO B O 1
ATOM 1704 N N . VAL B 1 60 ? 1.374 -13.625 7.934 1 95.62 60 VAL B N 1
ATOM 1705 C CA . VAL B 1 60 ? 0.759 -14.539 8.891 1 95.62 60 VAL B CA 1
ATOM 1706 C C . VAL B 1 60 ? 0.504 -15.891 8.227 1 95.62 60 VAL B C 1
ATOM 1708 O O . VAL B 1 60 ? 0.778 -16.938 8.812 1 95.62 60 VAL B O 1
ATOM 1711 N N . HIS B 1 61 ? 0.04 -15.852 6.992 1 95.75 61 HIS B N 1
ATOM 1712 C CA . HIS B 1 61 ? -0.294 -17.094 6.301 1 95.75 61 HIS B CA 1
ATOM 1713 C C . HIS B 1 61 ? 0.687 -17.375 5.168 1 95.75 61 HIS B C 1
ATOM 1715 O O . HIS B 1 61 ? 0.472 -18.281 4.371 1 95.75 61 HIS B O 1
ATOM 1721 N N . TYR B 1 62 ? 1.677 -16.531 5.066 1 95.88 62 TYR B N 1
ATOM 1722 C CA . TYR B 1 62 ? 2.768 -16.688 4.109 1 95.88 62 TYR B CA 1
ATOM 1723 C C . TYR B 1 62 ? 2.238 -16.719 2.682 1 95.88 62 TYR B C 1
ATOM 1725 O O . TYR B 1 62 ? 2.535 -17.656 1.93 1 95.88 62 TYR B O 1
ATOM 1733 N N . ARG B 1 63 ? 1.544 -15.641 2.279 1 97.75 63 ARG B N 1
ATOM 1734 C CA . ARG B 1 63 ? 0.984 -15.547 0.936 1 97.75 63 ARG B CA 1
ATOM 1735 C C . ARG B 1 63 ? 0.958 -14.109 0.446 1 97.75 63 ARG B C 1
ATOM 1737 O O . ARG B 1 63 ? 1.01 -13.172 1.248 1 97.75 63 ARG B O 1
ATOM 1744 N N . VAL B 1 64 ? 0.949 -13.977 -0.82 1 98.56 64 VAL B N 1
ATOM 1745 C CA . VAL B 1 64 ? 0.771 -12.688 -1.482 1 98.56 64 VAL B CA 1
ATOM 1746 C C . VAL B 1 64 ? -0.678 -12.539 -1.939 1 98.56 64 VAL B C 1
ATOM 1748 O O . VAL B 1 64 ? -1.25 -13.461 -2.525 1 98.56 64 VAL B O 1
ATOM 1751 N N . LEU B 1 65 ? -1.286 -11.453 -1.58 1 98.25 65 LEU B N 1
ATOM 1752 C CA . LEU B 1 65 ? -2.627 -11.125 -2.053 1 98.25 65 LEU B CA 1
ATOM 1753 C C . LEU B 1 65 ? -2.566 -10.102 -3.182 1 98.25 65 LEU B C 1
ATOM 1755 O O . LEU B 1 65 ? -1.734 -9.195 -3.16 1 98.25 65 LEU B O 1
ATOM 1759 N N . PHE B 1 66 ? -3.441 -10.25 -4.141 1 98.38 66 PHE B N 1
ATOM 1760 C CA . PHE B 1 66 ? -3.449 -9.266 -5.215 1 98.38 66 PHE B CA 1
ATOM 1761 C C . PHE B 1 66 ? -4.855 -9.094 -5.785 1 98.38 66 PHE B C 1
ATOM 1763 O O . PHE B 1 66 ? -5.68 -10.008 -5.695 1 98.38 66 PHE B O 1
ATOM 1770 N N . THR B 1 67 ? -5.113 -7.938 -6.254 1 97.69 67 THR B N 1
ATOM 1771 C CA . THR B 1 67 ? -6.398 -7.605 -6.859 1 97.69 67 THR B CA 1
ATOM 1772 C C . THR B 1 67 ? -6.293 -7.613 -8.383 1 97.69 67 THR B C 1
ATOM 1774 O O . THR B 1 67 ? -5.25 -7.266 -8.945 1 97.69 67 THR B O 1
ATOM 1777 N N . ASP B 1 68 ? -7.336 -7.98 -8.977 1 97 68 ASP B N 1
ATOM 1778 C CA . ASP B 1 68 ? -7.488 -8.008 -10.422 1 97 68 ASP B CA 1
ATOM 1779 C C . ASP B 1 68 ? -8.812 -7.379 -10.852 1 97 68 ASP B C 1
ATOM 1781 O O . ASP B 1 68 ? -9.875 -7.773 -10.375 1 97 68 ASP B O 1
ATOM 1785 N N . VAL B 1 69 ? -8.703 -6.426 -11.766 1 96.25 69 VAL B N 1
ATOM 1786 C CA . VAL B 1 69 ? -9.914 -5.707 -12.156 1 96.25 69 VAL B CA 1
ATOM 1787 C C . VAL B 1 69 ? -10.156 -5.887 -13.656 1 96.25 69 VAL B C 1
ATOM 1789 O O . VAL B 1 69 ? -9.297 -5.547 -14.477 1 96.25 69 VAL B O 1
ATOM 1792 N N . ASN B 1 70 ? -11.219 -6.453 -13.984 1 93.56 70 ASN B N 1
ATOM 1793 C CA . ASN B 1 70 ? -11.797 -6.551 -15.32 1 93.56 70 ASN B CA 1
ATOM 1794 C C . ASN B 1 70 ? -13.25 -6.086 -15.336 1 93.56 70 ASN B C 1
ATOM 1796 O O . ASN B 1 70 ? -14.172 -6.906 -15.359 1 93.56 70 ASN B O 1
ATOM 1800 N N . LYS B 1 71 ? -13.422 -4.859 -15.453 1 91.94 71 LYS B N 1
ATOM 1801 C CA . LYS B 1 71 ? -14.75 -4.277 -15.242 1 91.94 71 LYS B CA 1
ATOM 1802 C C . LYS B 1 71 ? -15.797 -4.977 -16.094 1 91.94 71 LYS B C 1
ATOM 1804 O O . LYS B 1 71 ? -15.555 -5.277 -17.266 1 91.94 71 LYS B O 1
ATOM 1809 N N . PRO B 1 72 ? -16.875 -5.172 -15.305 1 94.44 72 PRO B N 1
ATOM 1810 C CA . PRO B 1 72 ? -17.297 -4.699 -13.992 1 94.44 72 PRO B CA 1
ATOM 1811 C C . PRO B 1 72 ? -16.875 -5.633 -12.859 1 94.44 72 PRO B C 1
ATOM 1813 O O . PRO B 1 72 ? -17.172 -5.375 -11.695 1 94.44 72 PRO B O 1
ATOM 1816 N N . SER B 1 73 ? -16.094 -6.664 -13.156 1 93.69 73 SER B N 1
ATOM 1817 C CA . SER B 1 73 ? -15.711 -7.656 -12.164 1 93.69 73 SER B CA 1
ATOM 1818 C C . SER B 1 73 ? -14.383 -7.297 -11.508 1 93.69 73 SER B C 1
ATOM 1820 O O . SER B 1 73 ? -13.477 -6.777 -12.164 1 93.69 73 SER B O 1
ATOM 1822 N N . MET B 1 74 ? -14.336 -7.527 -10.25 1 94.75 74 MET B N 1
ATOM 1823 C CA . MET B 1 74 ? -13.055 -7.469 -9.547 1 94.75 74 MET B CA 1
ATOM 1824 C C . MET B 1 74 ? -12.852 -8.711 -8.688 1 94.75 74 MET B C 1
ATOM 1826 O O . MET B 1 74 ? -13.812 -9.242 -8.117 1 94.75 74 MET B O 1
ATOM 1830 N N . LYS B 1 75 ? -11.641 -9.156 -8.656 1 95.06 75 LYS B N 1
ATOM 1831 C CA . LYS B 1 75 ? -11.273 -10.336 -7.887 1 95.06 75 LYS B CA 1
ATOM 1832 C C . LYS B 1 75 ? -10.078 -10.062 -6.984 1 95.06 75 LYS B C 1
ATOM 1834 O O . LYS B 1 75 ? -9.219 -9.25 -7.32 1 95.06 75 LYS B O 1
ATOM 1839 N N . ILE B 1 76 ? -10.047 -10.695 -5.871 1 96.5 76 ILE B N 1
ATOM 1840 C CA . ILE B 1 76 ? -8.875 -10.766 -5.004 1 96.5 76 ILE B CA 1
ATOM 1841 C C . ILE B 1 76 ? -8.383 -12.211 -4.938 1 96.5 76 ILE B C 1
ATOM 1843 O O . ILE B 1 76 ? -9.156 -13.125 -4.66 1 96.5 76 ILE B O 1
ATOM 1847 N N . TYR B 1 77 ? -7.125 -12.328 -5.203 1 96.62 77 TYR B N 1
ATOM 1848 C CA . TYR B 1 77 ? -6.488 -13.641 -5.215 1 96.62 77 TYR B CA 1
ATOM 1849 C C . TYR B 1 77 ? -5.465 -13.758 -4.094 1 96.62 77 TYR B C 1
ATOM 1851 O O . TYR B 1 77 ? -5.008 -12.75 -3.551 1 96.62 77 TYR B O 1
ATOM 1859 N N . SER B 1 78 ? -5.211 -14.984 -3.75 1 96.94 78 SER B N 1
ATOM 1860 C CA . SER B 1 78 ? -4.062 -15.305 -2.91 1 96.94 78 SER B CA 1
ATOM 1861 C C . SER B 1 78 ? -3.098 -16.234 -3.631 1 96.94 78 SER B C 1
ATOM 1863 O O . SER B 1 78 ? -3.521 -17.141 -4.367 1 96.94 78 SER B O 1
ATOM 1865 N N . PHE B 1 79 ? -1.88 -15.922 -3.566 1 97.81 79 PHE B N 1
ATOM 1866 C CA . PHE B 1 79 ? -0.787 -16.781 -4.004 1 97.81 79 PHE B CA 1
ATOM 1867 C C . PHE B 1 79 ? -0.011 -17.328 -2.807 1 97.81 79 PHE B C 1
ATOM 1869 O O . PHE B 1 79 ? 0.691 -16.562 -2.127 1 97.81 79 PHE B O 1
ATOM 1876 N N . ASP B 1 80 ? -0.134 -18.656 -2.568 1 97.12 80 ASP B N 1
ATOM 1877 C CA . ASP B 1 80 ? 0.55 -19.297 -1.451 1 97.12 80 ASP B CA 1
ATOM 1878 C C . ASP B 1 80 ? 2.031 -19.5 -1.758 1 97.12 80 ASP B C 1
ATOM 1880 O O . ASP B 1 80 ? 2.383 -20.141 -2.754 1 97.12 80 ASP B O 1
ATOM 1884 N N . LEU B 1 81 ? 2.844 -19.016 -0.939 1 96.56 81 LEU B N 1
ATOM 1885 C CA . LEU B 1 81 ? 4.277 -19.016 -1.214 1 96.56 81 LEU B CA 1
ATOM 1886 C C . LEU B 1 81 ? 4.883 -20.391 -0.943 1 96.56 81 LEU B C 1
ATOM 1888 O O . LEU B 1 81 ? 5.977 -20.703 -1.417 1 96.56 81 LEU B O 1
ATOM 1892 N N . SER B 1 82 ? 4.23 -21.203 -0.185 1 94.62 82 SER B N 1
ATOM 1893 C CA . SER B 1 82 ? 4.719 -22.547 0.104 1 94.62 82 SER B CA 1
ATOM 1894 C C . SER B 1 82 ? 4.297 -23.531 -0.979 1 94.62 82 SER B C 1
ATOM 1896 O O . SER B 1 82 ? 5.125 -24.281 -1.509 1 94.62 82 SER B O 1
ATOM 1898 N N . THR B 1 83 ? 3.061 -23.516 -1.367 1 94.88 83 THR B N 1
ATOM 1899 C CA . THR B 1 83 ? 2.508 -24.516 -2.273 1 94.88 83 THR B CA 1
ATOM 1900 C C . THR B 1 83 ? 2.494 -24 -3.709 1 94.88 83 THR B C 1
ATOM 1902 O O . THR B 1 83 ? 2.312 -24.766 -4.652 1 94.88 83 THR B O 1
ATOM 1905 N N . ARG B 1 84 ? 2.596 -22.672 -3.826 1 94.75 84 ARG B N 1
ATOM 1906 C CA . ARG B 1 84 ? 2.568 -21.984 -5.117 1 94.75 84 ARG B CA 1
ATOM 1907 C C . ARG B 1 84 ? 1.183 -22.062 -5.75 1 94.75 84 ARG B C 1
ATOM 1909 O O . ARG B 1 84 ? 1.046 -22 -6.973 1 94.75 84 ARG B O 1
ATOM 1916 N N . LYS B 1 85 ? 0.251 -22.25 -4.965 1 95.19 85 LYS B N 1
ATOM 1917 C CA . LYS B 1 85 ? -1.126 -22.312 -5.449 1 95.19 85 LYS B CA 1
ATOM 1918 C C . LYS B 1 85 ? -1.781 -20.922 -5.422 1 95.19 85 LYS B C 1
ATOM 1920 O O . LYS B 1 85 ? -1.567 -20.156 -4.492 1 95.19 85 LYS B O 1
ATOM 1925 N N . ILE B 1 86 ? -2.535 -20.703 -6.445 1 96.69 86 ILE B N 1
ATOM 1926 C CA . ILE B 1 86 ? -3.324 -19.484 -6.539 1 96.69 86 ILE B CA 1
ATOM 1927 C C . ILE B 1 86 ? -4.793 -19.797 -6.254 1 96.69 86 ILE B C 1
ATOM 1929 O O . ILE B 1 86 ? -5.34 -20.766 -6.781 1 96.69 86 ILE B O 1
ATOM 1933 N N . GLN B 1 87 ? -5.375 -18.953 -5.422 1 94.62 87 GLN B N 1
ATOM 1934 C CA . GLN B 1 87 ? -6.781 -19.125 -5.074 1 94.62 87 GLN B CA 1
ATOM 1935 C C . GLN B 1 87 ? -7.535 -17.797 -5.164 1 94.62 87 GLN B C 1
ATOM 1937 O O . GLN B 1 87 ? -7.02 -16.766 -4.75 1 94.62 87 GLN B O 1
ATOM 1942 N N . SER B 1 88 ? -8.758 -17.828 -5.676 1 93.56 88 SER B N 1
ATOM 1943 C CA . SER B 1 88 ? -9.648 -16.672 -5.609 1 93.56 88 SER B CA 1
ATOM 1944 C C . SER B 1 88 ? -10.305 -16.562 -4.242 1 93.56 88 SER B C 1
ATOM 1946 O O . SER B 1 88 ? -10.906 -17.516 -3.752 1 93.56 88 SER B O 1
ATOM 1948 N N . LEU B 1 89 ? -10.18 -15.445 -3.654 1 92.81 89 LEU B N 1
ATOM 1949 C CA . LEU B 1 89 ? -10.742 -15.242 -2.322 1 92.81 89 LEU B CA 1
ATOM 1950 C C . LEU B 1 89 ? -12.102 -14.555 -2.402 1 92.81 89 LEU B C 1
ATOM 1952 O O . LEU B 1 89 ? -12.984 -14.812 -1.581 1 92.81 89 LEU B O 1
ATOM 1956 N N . LEU B 1 90 ? -12.203 -13.727 -3.293 1 91.81 90 LEU B N 1
ATOM 1957 C CA . LEU B 1 90 ? -13.391 -12.891 -3.404 1 91.81 90 LEU B CA 1
ATOM 1958 C C . LEU B 1 90 ? -13.609 -12.445 -4.848 1 91.81 90 LEU B C 1
ATOM 1960 O O . LEU B 1 90 ? -12.656 -12.133 -5.559 1 91.81 90 LEU B O 1
ATOM 1964 N N . THR B 1 91 ? -14.789 -12.477 -5.293 1 92.81 91 THR B N 1
ATOM 1965 C CA . THR B 1 91 ? -15.234 -11.914 -6.562 1 92.81 91 THR B CA 1
ATOM 1966 C C . THR B 1 91 ? -16.422 -10.984 -6.352 1 92.81 91 THR B C 1
ATOM 1968 O O . THR B 1 91 ? -17.406 -11.367 -5.715 1 92.81 91 THR B O 1
ATOM 1971 N N . THR B 1 92 ? -16.297 -9.852 -6.793 1 93 92 THR B N 1
ATOM 1972 C CA . THR B 1 92 ? -17.406 -8.898 -6.68 1 93 92 THR B CA 1
ATOM 1973 C C . THR B 1 92 ? -17.391 -7.922 -7.852 1 93 92 THR B C 1
ATOM 1975 O O . THR B 1 92 ? -16.688 -8.133 -8.836 1 93 92 THR B O 1
ATOM 1978 N N . LYS B 1 93 ? -18.297 -7.008 -7.777 1 93.38 93 LYS B N 1
ATOM 1979 C CA . LYS B 1 93 ? -18.391 -6.012 -8.844 1 93.38 93 LYS B CA 1
ATOM 1980 C C . LYS B 1 93 ? -17.844 -4.664 -8.375 1 93.38 93 LYS B C 1
ATOM 1982 O O . LYS B 1 93 ? -17.875 -4.348 -7.188 1 93.38 93 LYS B O 1
ATOM 1987 N N . THR B 1 94 ? -17.297 -3.969 -9.258 1 92.5 94 THR B N 1
ATOM 1988 C CA . THR B 1 94 ? -16.797 -2.627 -8.969 1 92.5 94 THR B CA 1
ATOM 1989 C C . THR B 1 94 ? -16.938 -1.722 -10.188 1 92.5 94 THR B C 1
ATOM 1991 O O . THR B 1 94 ? -16.891 -2.193 -11.328 1 92.5 94 THR B O 1
ATOM 1994 N N . GLU B 1 95 ? -17.156 -0.458 -9.898 1 92.44 95 GLU B N 1
ATOM 1995 C CA . GLU B 1 95 ? -17.125 0.541 -10.961 1 92.44 95 GLU B CA 1
ATOM 1996 C C . GLU B 1 95 ? -15.727 1.151 -11.094 1 92.44 95 GLU B C 1
ATOM 1998 O O . GLU B 1 95 ? -15.453 1.883 -12.047 1 92.44 95 GLU B O 1
ATOM 2003 N N . SER B 1 96 ? -14.906 0.801 -10.156 1 94.56 96 SER B N 1
ATOM 2004 C CA . SER B 1 96 ? -13.562 1.384 -10.102 1 94.56 96 SER B CA 1
ATOM 2005 C C . SER B 1 96 ? -12.594 0.622 -11 1 94.56 96 SER B C 1
ATOM 2007 O O . SER B 1 96 ? -12.609 -0.611 -11.031 1 94.56 96 SER B O 1
ATOM 2009 N N . ASN B 1 97 ? -11.758 1.396 -11.711 1 93.06 97 ASN B N 1
ATOM 2010 C CA . ASN B 1 97 ? -10.703 0.77 -12.508 1 93.06 97 ASN B CA 1
ATOM 2011 C C . ASN B 1 97 ? -9.461 0.494 -11.664 1 93.06 97 ASN B C 1
ATOM 2013 O O . ASN B 1 97 ? -8.523 -0.165 -12.133 1 93.06 97 ASN B O 1
ATOM 2017 N N . TYR B 1 98 ? -9.477 1.015 -10.531 1 93.38 98 TYR B N 1
ATOM 2018 C CA . TYR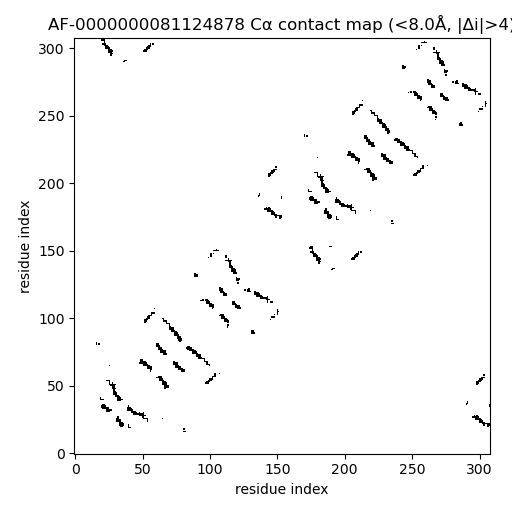 B 1 98 ? -8.359 0.814 -9.617 1 93.38 98 TYR B CA 1
ATOM 2019 C C . TYR B 1 98 ? -8.844 0.42 -8.234 1 93.38 98 TYR B C 1
ATOM 2021 O O . TYR B 1 98 ? -9.594 1.166 -7.594 1 93.38 98 TYR B O 1
ATOM 2029 N N . VAL B 1 99 ? -8.508 -0.776 -7.859 1 96.25 99 VAL B N 1
ATOM 2030 C CA . VAL B 1 99 ? -8.758 -1.326 -6.535 1 96.25 99 VAL B CA 1
ATOM 2031 C C . VAL B 1 99 ? -7.434 -1.679 -5.859 1 96.25 99 VAL B C 1
ATOM 2033 O O . VAL B 1 99 ? -6.543 -2.252 -6.488 1 96.25 99 VAL B O 1
ATOM 2036 N N . ARG B 1 100 ? -7.289 -1.27 -4.672 1 97.12 100 ARG B N 1
ATOM 2037 C CA . ARG B 1 100 ? -6.062 -1.556 -3.936 1 97.12 100 ARG B CA 1
ATOM 2038 C C . ARG B 1 100 ? -6.371 -2.145 -2.564 1 97.12 100 ARG B C 1
ATOM 2040 O O . ARG B 1 100 ? -7.254 -1.654 -1.855 1 97.12 100 ARG B O 1
ATOM 2047 N N . GLY B 1 101 ? -5.617 -3.129 -2.26 1 96.94 101 GLY B N 1
ATOM 2048 C CA . GLY B 1 101 ? -5.762 -3.777 -0.966 1 96.94 101 GLY B CA 1
ATOM 2049 C C . GLY B 1 101 ? -4.543 -3.621 -0.08 1 96.94 101 GLY B C 1
ATOM 2050 O O . GLY B 1 101 ? -3.412 -3.576 -0.572 1 96.94 101 GLY B O 1
ATOM 2051 N N . VAL B 1 102 ? -4.773 -3.541 1.178 1 97.75 102 VAL B N 1
ATOM 2052 C CA . VAL B 1 102 ? -3.74 -3.523 2.209 1 97.75 102 VAL B CA 1
ATOM 2053 C C . VAL B 1 102 ? -4.078 -4.539 3.297 1 97.75 102 VAL B C 1
ATOM 2055 O O . VAL B 1 102 ? -5.188 -4.539 3.834 1 97.75 102 VAL B O 1
ATOM 2058 N N . TYR B 1 103 ? -3.123 -5.41 3.59 1 97.38 103 TYR B N 1
ATOM 2059 C CA . TYR B 1 103 ? -3.334 -6.426 4.613 1 97.38 103 TYR B CA 1
ATOM 2060 C C . TYR B 1 103 ? -2.738 -5.988 5.949 1 97.38 103 TYR B C 1
ATOM 2062 O O . TYR B 1 103 ? -1.626 -5.457 5.992 1 97.38 103 TYR B O 1
ATOM 2070 N N . ASP B 1 104 ? -3.514 -6.176 6.973 1 96.81 104 ASP B N 1
ATOM 2071 C CA . ASP B 1 104 ? -3.068 -5.934 8.336 1 96.81 104 ASP B CA 1
ATOM 2072 C C . ASP B 1 104 ? -2.852 -7.246 9.086 1 96.81 104 ASP B C 1
ATOM 2074 O O . ASP B 1 104 ? -3.814 -7.918 9.469 1 96.81 104 ASP B O 1
ATOM 2078 N N . PRO B 1 105 ? -1.591 -7.574 9.406 1 95.12 105 PRO B N 1
ATOM 2079 C CA . PRO B 1 105 ? -1.315 -8.875 10.023 1 95.12 105 PRO B CA 1
ATOM 2080 C C . PRO B 1 105 ? -1.784 -8.953 11.477 1 95.12 105 PRO B C 1
ATOM 2082 O O . PRO B 1 105 ? -1.923 -10.047 12.023 1 95.12 105 PRO B O 1
ATOM 2085 N N . VAL B 1 106 ? -1.976 -7.797 12.117 1 94.94 106 VAL B N 1
ATOM 2086 C CA . VAL B 1 106 ? -2.398 -7.777 13.516 1 94.94 106 VAL B CA 1
ATOM 2087 C C . VAL B 1 106 ? -3.871 -8.172 13.609 1 94.94 106 VAL B C 1
ATOM 2089 O O . VAL B 1 106 ? -4.23 -9.062 14.383 1 94.94 106 VAL B O 1
ATOM 2092 N N . THR B 1 107 ? -4.727 -7.602 12.828 1 93.44 107 THR B N 1
ATOM 2093 C CA . THR B 1 107 ? -6.156 -7.883 12.883 1 93.44 107 THR B CA 1
ATOM 2094 C C . THR B 1 107 ? -6.52 -9.016 11.922 1 93.44 107 THR B C 1
ATOM 2096 O O . THR B 1 107 ? -7.617 -9.57 12 1 93.44 107 THR B O 1
ATOM 2099 N N . GLN B 1 108 ? -5.594 -9.289 10.984 1 95.06 108 GLN B N 1
ATOM 2100 C CA . GLN B 1 108 ? -5.781 -10.281 9.93 1 95.06 108 GLN B CA 1
ATOM 2101 C C . GLN B 1 108 ? -6.941 -9.906 9.016 1 95.06 108 GLN B C 1
ATOM 2103 O O . GLN B 1 108 ? -7.73 -10.766 8.609 1 95.06 108 GLN B O 1
ATOM 2108 N N . LEU B 1 109 ? -7.055 -8.625 8.82 1 95.31 109 LEU B N 1
ATOM 2109 C CA . LEU B 1 109 ? -8.031 -8.086 7.879 1 95.31 109 LEU B CA 1
ATOM 2110 C C . LEU B 1 109 ? -7.352 -7.59 6.609 1 95.31 109 LEU B C 1
ATOM 2112 O O . LEU B 1 109 ? -6.273 -6.996 6.672 1 95.31 109 LEU B O 1
ATOM 2116 N N . LEU B 1 110 ? -7.965 -7.902 5.551 1 96.56 110 LEU B N 1
ATOM 2117 C CA . LEU B 1 110 ? -7.668 -7.215 4.297 1 96.56 110 LEU B CA 1
ATOM 2118 C C . LEU B 1 110 ? -8.594 -6.016 4.109 1 96.56 110 LEU B C 1
ATOM 2120 O O . LEU B 1 110 ? -9.82 -6.156 4.137 1 96.56 110 LEU B O 1
ATOM 2124 N N . PHE B 1 111 ? -8.016 -4.887 3.996 1 97.06 111 PHE B N 1
ATOM 2125 C CA . PHE B 1 111 ? -8.742 -3.688 3.588 1 97.06 111 PHE B CA 1
ATOM 2126 C C . PHE B 1 111 ? -8.578 -3.443 2.092 1 97.06 111 PHE B C 1
ATOM 2128 O O . PHE B 1 111 ? -7.477 -3.549 1.554 1 97.06 111 PHE B O 1
ATOM 2135 N N . TRP B 1 112 ? -9.648 -3.166 1.434 1 97 112 TRP B N 1
ATOM 2136 C CA . TRP B 1 112 ? -9.484 -2.76 0.042 1 97 112 TRP B CA 1
ATOM 2137 C C . TRP B 1 112 ? -10.391 -1.581 -0.293 1 97 112 TRP B C 1
ATOM 2139 O O . TRP B 1 112 ? -11.5 -1.478 0.232 1 97 112 TRP B O 1
ATOM 2149 N N . LYS B 1 113 ? -9.852 -0.751 -1.113 1 97.44 113 LYS B N 1
ATOM 2150 C CA . LYS B 1 113 ? -10.562 0.479 -1.448 1 97.44 113 LYS B CA 1
ATOM 2151 C C . LYS B 1 113 ? -10.969 0.496 -2.918 1 97.44 113 LYS B C 1
ATOM 2153 O O . LYS B 1 113 ? -10.297 -0.094 -3.762 1 97.44 113 LYS B O 1
ATOM 2158 N N . THR B 1 114 ? -12.078 1.059 -3.221 1 96.62 114 THR B N 1
ATOM 2159 C CA . THR B 1 114 ? -12.461 1.565 -4.535 1 96.62 114 THR B CA 1
ATOM 2160 C C . THR B 1 114 ? -12.367 3.088 -4.574 1 96.62 114 THR B C 1
ATOM 2162 O O . THR B 1 114 ? -11.695 3.697 -3.742 1 96.62 114 THR B O 1
ATOM 2165 N N . TRP B 1 115 ? -13 3.674 -5.484 1 96.56 115 TRP B N 1
ATOM 2166 C CA . TRP B 1 115 ? -12.922 5.129 -5.586 1 96.56 115 TRP B CA 1
ATOM 2167 C C . TRP B 1 115 ? -13.609 5.801 -4.406 1 96.56 115 TRP B C 1
ATOM 2169 O O . TRP B 1 115 ? -13.195 6.875 -3.967 1 96.56 115 TRP B O 1
ATOM 2179 N N . TYR B 1 116 ? -14.641 5.055 -3.832 1 96.88 116 TYR B N 1
ATOM 2180 C CA . TYR B 1 116 ? -15.438 5.793 -2.855 1 96.88 116 TYR B CA 1
ATOM 2181 C C . TYR B 1 116 ? -15.719 4.938 -1.626 1 96.88 116 TYR B C 1
ATOM 2183 O O . TYR B 1 116 ? -16.375 5.391 -0.687 1 96.88 116 TYR B O 1
ATOM 2191 N N . ASN B 1 117 ? -15.195 3.732 -1.678 1 97.31 117 ASN B N 1
ATOM 2192 C CA . ASN B 1 117 ? -15.539 2.822 -0.588 1 97.31 117 ASN B CA 1
ATOM 2193 C C . ASN B 1 117 ? -14.312 2.076 -0.077 1 97.31 117 ASN B C 1
ATOM 2195 O O . ASN B 1 117 ? -13.359 1.85 -0.827 1 97.31 117 ASN B O 1
ATOM 2199 N N . ILE B 1 118 ? -14.367 1.737 1.149 1 97.56 118 ILE B N 1
ATOM 220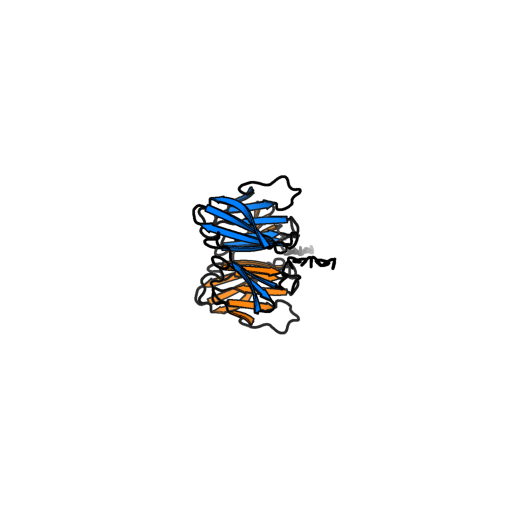0 C CA . ILE B 1 118 ? -13.43 0.8 1.759 1 97.56 118 ILE B CA 1
ATOM 2201 C C . ILE B 1 118 ? -14.188 -0.405 2.311 1 97.56 118 ILE B C 1
ATOM 2203 O O . ILE B 1 118 ? -15.195 -0.247 3.006 1 97.56 118 ILE B O 1
ATOM 2207 N N . TYR B 1 119 ? -13.68 -1.558 1.974 1 96.56 119 TYR B N 1
ATOM 2208 C CA . TYR B 1 119 ? -14.234 -2.82 2.455 1 96.56 119 TYR B CA 1
ATOM 2209 C C . TYR B 1 119 ? -13.211 -3.574 3.297 1 96.56 119 TYR B C 1
ATOM 2211 O O . TYR B 1 119 ? -12.008 -3.293 3.23 1 96.56 119 TYR B O 1
ATOM 2219 N N . THR B 1 120 ? -13.719 -4.516 4.086 1 95.25 120 THR B N 1
ATOM 2220 C CA . THR B 1 120 ? -12.844 -5.426 4.816 1 95.25 120 THR B CA 1
ATOM 2221 C C . THR B 1 120 ? -13.227 -6.875 4.547 1 95.25 120 THR B C 1
ATOM 2223 O O . THR B 1 120 ? -14.359 -7.164 4.16 1 95.25 120 THR B O 1
ATOM 2226 N N . PHE B 1 121 ? -12.25 -7.656 4.648 1 93.81 121 PHE B N 1
ATOM 2227 C CA . PHE B 1 121 ? -12.391 -9.102 4.523 1 93.81 121 PHE B CA 1
ATOM 2228 C C . PHE B 1 121 ? -11.445 -9.82 5.48 1 93.81 121 PHE B C 1
ATOM 2230 O O . PHE B 1 121 ? -10.234 -9.586 5.461 1 93.81 121 PHE B O 1
ATOM 2237 N N . SER B 1 122 ? -12.008 -10.688 6.363 1 94 122 SER B N 1
ATOM 2238 C CA . SER B 1 122 ? -11.172 -11.375 7.34 1 94 122 SER B CA 1
ATOM 2239 C C . SER B 1 122 ? -10.5 -12.602 6.727 1 94 122 SER B C 1
ATOM 2241 O O . SER B 1 122 ? -11.156 -13.406 6.059 1 94 122 SER B O 1
ATOM 2243 N N . LEU B 1 123 ? -9.297 -12.734 6.965 1 93.38 123 LEU B N 1
ATOM 2244 C CA . LEU B 1 123 ? -8.555 -13.906 6.5 1 93.38 123 LEU B CA 1
ATOM 2245 C C . LEU B 1 123 ? -8.234 -14.836 7.664 1 93.38 123 LEU B C 1
ATOM 2247 O O . LEU B 1 123 ? -7.504 -15.82 7.492 1 93.38 123 LEU B O 1
ATOM 2251 N N . ASN B 1 124 ? -8.766 -14.438 8.812 1 90.69 124 ASN B N 1
ATOM 2252 C CA . ASN B 1 124 ? -8.695 -15.344 9.961 1 90.69 124 ASN B CA 1
ATOM 2253 C C . ASN B 1 124 ? -9.633 -16.531 9.789 1 90.69 124 ASN B C 1
ATOM 2255 O O . ASN B 1 124 ? -10.844 -16.359 9.703 1 90.69 124 ASN B O 1
ATOM 2259 N N . PRO B 1 125 ? -8.992 -17.719 9.758 1 85.62 125 PRO B N 1
ATOM 2260 C CA . PRO B 1 125 ? -9.844 -18.906 9.562 1 85.62 125 PRO B CA 1
ATOM 2261 C C . PRO B 1 125 ? -10.898 -19.047 10.656 1 85.62 125 PRO B C 1
ATOM 2263 O O . PRO B 1 125 ? -11.953 -19.656 10.414 1 85.62 125 PRO B O 1
ATOM 2266 N N . ALA B 1 126 ? -10.625 -18.469 11.75 1 86.44 126 ALA B N 1
ATOM 2267 C CA . ALA B 1 126 ? -11.539 -18.594 12.875 1 86.44 126 ALA B CA 1
ATOM 2268 C C . ALA B 1 126 ? -12.672 -17.578 12.781 1 86.44 126 ALA B C 1
ATOM 2270 O O . ALA B 1 126 ? -13.656 -17.656 13.516 1 86.44 126 ALA B O 1
ATOM 2271 N N . SER B 1 127 ? -12.469 -16.734 11.883 1 84 127 SER B N 1
ATOM 2272 C CA . SER B 1 127 ? -13.477 -15.68 11.766 1 84 127 SER B CA 1
ATOM 2273 C C . SER B 1 127 ? -14.742 -16.203 11.094 1 84 127 SER B C 1
ATOM 2275 O O . SER B 1 127 ? -14.672 -16.984 10.148 1 84 127 SER B O 1
ATOM 2277 N N . SER B 1 128 ? -15.859 -15.781 11.5 1 73.06 128 SER B N 1
ATOM 2278 C CA . SER B 1 128 ? -17.141 -16.125 10.898 1 73.06 128 SER B CA 1
ATOM 2279 C C . SER B 1 128 ? -17.516 -15.141 9.789 1 73.06 128 SER B C 1
ATOM 2281 O O . SER B 1 128 ? -18.406 -15.414 8.984 1 73.06 128 SER B O 1
ATOM 2283 N N . ASP B 1 129 ? -16.875 -14.102 9.852 1 64.75 129 ASP B N 1
ATOM 2284 C CA . ASP B 1 129 ? -17.156 -13.07 8.859 1 64.75 129 ASP B CA 1
ATOM 2285 C C . ASP B 1 129 ? -16.406 -13.344 7.555 1 64.75 129 ASP B C 1
ATOM 2287 O O . ASP B 1 129 ? -15.297 -12.852 7.363 1 64.75 129 ASP B O 1
ATOM 2291 N N . LYS B 1 130 ? -16.891 -14.195 6.793 1 65.19 130 LYS B N 1
ATOM 2292 C CA . LYS B 1 130 ? -16.297 -14.516 5.5 1 65.19 130 LYS B CA 1
ATOM 2293 C C . LYS B 1 130 ? -17.141 -13.961 4.352 1 65.19 130 LYS B C 1
ATOM 2295 O O . LYS B 1 130 ? -17.516 -14.703 3.447 1 65.19 130 LYS B O 1
ATOM 2300 N N . ALA B 1 131 ? -17.438 -12.648 4.598 1 62.72 131 ALA B N 1
ATOM 2301 C CA . ALA B 1 131 ? -18.344 -12.07 3.607 1 62.72 131 ALA B CA 1
ATOM 2302 C C . ALA B 1 131 ? -17.844 -12.312 2.189 1 62.72 131 ALA B C 1
ATOM 2304 O O . ALA B 1 131 ? -16.672 -12.039 1.887 1 62.72 131 ALA B O 1
ATOM 2305 N N . VAL B 1 132 ? -18.719 -12.836 1.405 1 66.75 132 VAL B N 1
ATOM 2306 C CA . VAL B 1 132 ? -18.484 -13.219 0.017 1 66.75 132 VAL B CA 1
ATOM 2307 C C . VAL B 1 132 ? -18.062 -11.984 -0.786 1 66.75 132 VAL B C 1
ATOM 2309 O O . VAL B 1 132 ? -17.188 -12.078 -1.655 1 66.75 132 VAL B O 1
ATOM 2312 N N . ASP B 1 133 ? -18.578 -10.742 -0.324 1 80.44 133 ASP B N 1
ATOM 2313 C CA . ASP B 1 133 ? -18.312 -9.539 -1.113 1 80.44 133 ASP B CA 1
ATOM 2314 C C . ASP B 1 133 ? -17.531 -8.508 -0.306 1 80.44 133 ASP B C 1
ATOM 2316 O O . ASP B 1 133 ? -17.359 -7.371 -0.745 1 80.44 133 ASP B O 1
ATOM 2320 N N . GLY B 1 134 ? -17.109 -8.938 0.881 1 88.44 134 GLY B N 1
ATOM 2321 C CA . GLY B 1 134 ? -16.453 -7.977 1.755 1 88.44 134 GLY B CA 1
ATOM 2322 C C . GLY B 1 134 ? -17.422 -7.18 2.604 1 88.44 134 GLY B C 1
ATOM 2323 O O . GLY B 1 134 ? -18.609 -7.125 2.305 1 88.44 134 GLY B O 1
ATOM 2324 N N . ASN B 1 135 ? -17.031 -6.668 3.672 1 93.06 135 ASN B N 1
ATOM 2325 C CA . ASN B 1 135 ? -17.828 -5.812 4.559 1 93.06 135 ASN B CA 1
ATOM 2326 C C . ASN B 1 135 ? -17.531 -4.336 4.312 1 93.06 135 ASN B C 1
ATOM 2328 O O . ASN B 1 135 ? -16.391 -3.893 4.43 1 93.06 135 ASN B O 1
ATOM 2332 N N . LEU B 1 136 ? -18.641 -3.611 3.979 1 95.5 136 LEU B N 1
ATOM 2333 C CA . LEU B 1 136 ? -18.453 -2.178 3.77 1 95.5 136 LEU B CA 1
ATOM 2334 C C . LEU B 1 136 ? -18.094 -1.479 5.074 1 95.5 136 LEU B C 1
ATOM 2336 O O . LEU B 1 136 ? -18.781 -1.635 6.082 1 95.5 136 LEU B O 1
ATOM 2340 N N . LEU B 1 137 ? -17.016 -0.767 5.047 1 96.5 137 LEU B N 1
ATOM 2341 C CA . LEU B 1 137 ? -16.547 -0.092 6.25 1 96.5 137 LEU B CA 1
ATOM 2342 C C . LEU B 1 137 ? -16.75 1.415 6.148 1 96.5 137 LEU B C 1
ATOM 2344 O O . LEU B 1 137 ? -17.188 2.053 7.109 1 96.5 137 LEU B O 1
ATOM 2348 N N . VAL B 1 138 ? -16.422 2.012 5.031 1 97.69 138 VAL B N 1
ATOM 2349 C CA . VAL B 1 138 ? -16.484 3.457 4.848 1 97.69 138 VAL B CA 1
ATOM 2350 C C . VAL B 1 138 ? -17.047 3.775 3.461 1 97.69 138 VAL B C 1
ATOM 2352 O O . VAL B 1 138 ? -16.672 3.127 2.477 1 97.69 138 VAL B O 1
ATOM 2355 N N . THR B 1 139 ? -17.922 4.656 3.326 1 97.25 139 THR B N 1
ATOM 2356 C CA . THR B 1 139 ? -18.297 5.34 2.092 1 97.25 139 THR B CA 1
ATOM 2357 C C . THR B 1 139 ? -17.859 6.805 2.133 1 97.25 139 THR B C 1
ATOM 2359 O O . THR B 1 139 ? -18.234 7.539 3.047 1 97.25 139 THR B O 1
ATOM 2362 N N . MET B 1 140 ? -17.094 7.152 1.215 1 95.19 140 MET B N 1
ATOM 2363 C CA . MET B 1 140 ? -16.516 8.492 1.22 1 95.19 140 MET B CA 1
ATOM 2364 C C . MET B 1 140 ? -17.219 9.391 0.202 1 95.19 140 MET B C 1
ATOM 2366 O O . MET B 1 140 ? -17.797 8.898 -0.769 1 95.19 140 MET B O 1
ATOM 2370 N N . TYR B 1 141 ? -17.031 10.711 0.452 1 92 141 TYR B N 1
ATOM 2371 C CA . TYR B 1 141 ? -17.562 11.695 -0.482 1 92 141 TYR B CA 1
ATOM 2372 C C . TYR B 1 141 ? -16.453 12.273 -1.354 1 92 141 TYR B C 1
ATOM 2374 O O . TYR B 1 141 ? -16.719 13.086 -2.242 1 92 141 TYR B O 1
ATOM 2382 N N . ILE B 1 142 ? -15.211 11.883 -1.066 1 92.06 142 ILE B N 1
ATOM 2383 C CA . ILE B 1 142 ? -14.062 12.281 -1.87 1 92.06 142 ILE B CA 1
ATOM 2384 C C . ILE B 1 142 ? -13.453 11.055 -2.547 1 92.06 142 ILE B C 1
ATOM 2386 O O . ILE B 1 142 ? -13.711 9.922 -2.135 1 92.06 142 ILE B O 1
ATOM 2390 N N . TYR B 1 143 ? -12.68 11.312 -3.551 1 94.62 143 TYR B N 1
ATOM 2391 C CA . TYR B 1 143 ? -11.945 10.227 -4.188 1 94.62 143 TYR B CA 1
ATOM 2392 C C . TYR B 1 143 ? -10.938 9.609 -3.225 1 94.62 143 TYR B C 1
ATOM 2394 O O . TYR B 1 143 ? -10.188 10.328 -2.557 1 94.62 143 TYR B O 1
ATOM 2402 N N . CYS B 1 144 ? -10.977 8.359 -3.16 1 96.94 144 CYS B N 1
ATOM 2403 C CA . CYS B 1 144 ? -10 7.613 -2.377 1 96.94 144 CYS B CA 1
ATOM 2404 C C . CYS B 1 144 ? -8.82 7.184 -3.24 1 96.94 144 CYS B C 1
ATOM 2406 O O . CYS B 1 144 ? -8.914 6.211 -3.992 1 96.94 144 CYS B O 1
ATOM 2408 N N . ARG B 1 145 ? -7.719 7.836 -3.082 1 96.56 145 ARG B N 1
ATOM 2409 C CA . ARG B 1 145 ? -6.551 7.543 -3.908 1 96.56 145 ARG B CA 1
ATOM 2410 C C . ARG B 1 145 ? -5.754 6.375 -3.338 1 96.56 145 ARG B C 1
ATOM 2412 O O . ARG B 1 145 ? -5.23 5.551 -4.086 1 96.56 145 ARG B O 1
ATOM 2419 N N . ASP B 1 146 ? -5.652 6.348 -2.062 1 98.19 146 ASP B N 1
ATOM 2420 C CA . ASP B 1 146 ? -4.914 5.293 -1.375 1 98.19 146 ASP B CA 1
ATOM 2421 C C . ASP B 1 146 ? -5.309 5.219 0.098 1 98.19 146 ASP B C 1
ATOM 2423 O O . ASP B 1 146 ? -5.945 6.137 0.623 1 98.19 146 ASP B O 1
ATOM 2427 N N . ILE B 1 147 ? -4.922 4.094 0.725 1 98.62 147 ILE B N 1
ATOM 2428 C CA . ILE B 1 147 ? -5.195 3.939 2.15 1 98.62 147 ILE B CA 1
ATOM 2429 C C . ILE B 1 147 ? -3.957 3.389 2.854 1 98.62 147 ILE B C 1
ATOM 2431 O O . ILE B 1 147 ? -3.154 2.678 2.246 1 98.62 147 ILE B O 1
ATOM 2435 N N . ALA B 1 148 ? -3.777 3.766 4.07 1 98.44 148 ALA B N 1
ATOM 2436 C CA . ALA B 1 148 ? -2.838 3.15 5.004 1 98.44 148 ALA B CA 1
ATOM 2437 C C . ALA B 1 148 ? -3.518 2.828 6.332 1 98.44 148 ALA B C 1
ATOM 2439 O O . ALA B 1 148 ? -4.461 3.512 6.738 1 98.44 148 ALA B O 1
ATOM 2440 N N . VAL B 1 149 ? -3.059 1.752 6.922 1 97.94 149 VAL B N 1
ATOM 2441 C CA . VAL B 1 149 ? -3.688 1.243 8.133 1 97.94 149 VAL B CA 1
ATOM 2442 C C . VAL B 1 149 ? -2.703 1.32 9.297 1 97.94 149 VAL B C 1
ATOM 2444 O O . VAL B 1 149 ? -1.513 1.049 9.133 1 97.94 149 VAL B O 1
ATOM 2447 N N . ASP B 1 150 ? -3.193 1.696 10.453 1 96.44 150 ASP B N 1
ATOM 2448 C CA . ASP B 1 150 ? -2.449 1.586 11.703 1 96.44 150 ASP B CA 1
ATOM 2449 C C . ASP B 1 150 ? -2.74 0.259 12.398 1 96.44 150 ASP B C 1
ATOM 2451 O O . ASP B 1 150 ? -3.744 0.128 13.102 1 96.44 150 ASP B O 1
ATOM 2455 N N . SER B 1 151 ? -1.897 -0.642 12.273 1 87.56 151 SER B N 1
ATOM 2456 C CA . SER B 1 151 ? -2.119 -1.997 12.766 1 87.56 151 SER B CA 1
ATOM 2457 C C . SER B 1 151 ? -2.254 -2.016 14.281 1 87.56 151 SER B C 1
ATOM 2459 O O . SER B 1 151 ? -2.91 -2.898 14.844 1 87.56 151 SER B O 1
ATOM 2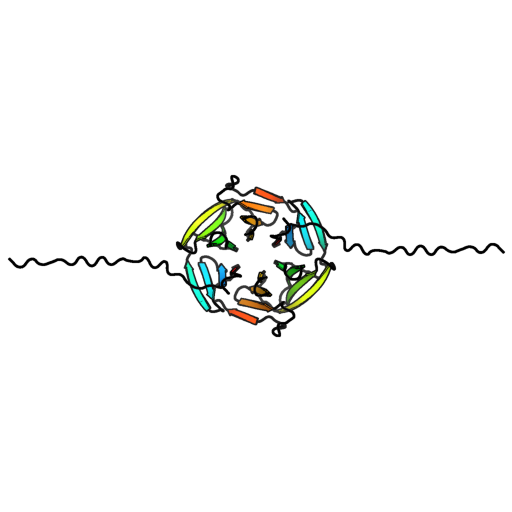461 N N . CYS B 1 152 ? -1.706 -1.073 14.938 1 79.75 152 CYS B N 1
ATOM 2462 C CA . CYS B 1 152 ? -1.696 -1.111 16.391 1 79.75 152 CYS B CA 1
ATOM 2463 C C . CYS B 1 152 ? -2.824 -0.264 16.969 1 79.75 152 CYS B C 1
ATOM 2465 O O . CYS B 1 152 ? -3.201 -0.43 18.125 1 79.75 152 CYS B O 1
ATOM 2467 N N . GLY B 1 153 ? -3.264 0.711 16.328 1 67.06 153 GLY B N 1
ATOM 2468 C CA . GLY B 1 153 ? -4.254 1.639 16.859 1 67.06 153 GLY B CA 1
ATOM 2469 C C . GLY B 1 153 ? -5.672 1.107 16.781 1 67.06 153 GLY B C 1
ATOM 2470 O O . GLY B 1 153 ? -6.609 1.749 17.266 1 67.06 153 GLY B O 1
ATOM 2471 N N . GLY B 1 154 ? -5.812 -0.017 16.141 1 50.94 154 GLY B N 1
ATOM 2472 C CA . GLY B 1 154 ? -7.152 -0.576 16.078 1 50.94 154 GLY B CA 1
ATOM 2473 C C . GLY B 1 154 ? -7.461 -1.502 17.25 1 50.94 154 GLY B C 1
ATOM 2474 O O . GLY B 1 154 ? -6.559 -1.915 17.969 1 50.94 154 GLY B O 1
#

Organism: Mythimna separata (NCBI:txid271217)

Nearest PDB structures (foldseek):
  8em4-assembly1_B  TM=7.653E-01  e=9.096E-04  Mus musculus
  6l6r-assembly2_B  TM=7.382E-01  e=3.458E-03  Homo sapiens
  1ri6-assembly1_A  TM=6.163E-01  e=4.060E-03  Escherichia coli
  8d9l-assembly1_B  TM=6.204E-01  e=5.901E-03  Homo sapiens
  6nau-assembly3_C  TM=6.466E-01  e=6.926E-03  Klebsiella pneumoniae subsp. pneumoniae

Secondary structure (DSSP, 8-state):
----------------------SEEEE-SSEEEEEETTEEEEEEE-TT-S-EEEEEEETTTTEEEEEEEETTEEEEEEEETTT--EEEEEEEE-S-S--EEEEETTTTEEEEE-SSEEEEEE--TT-S---SS-EEEEE-SS---EEEE-TTT-/----------------------SEEEE-SSEEEEEETTEEEEEEE-TT-S-EEEEEEETTTTEEEEEEEETTEEEEEEEETTT--EEEEEEEE-S-S--EEEEETTTTEEEEE-SSEEEEEE--TT-S---TT-EEEEE-SS---EEEE-TTT-

Sequence (308 aa):
MHSTRVVAVLTLVVGLAHCFQWDIVVGGDKQLHFYYNGTLTHTEEIPLATRITSVTYDPVHYRVLFTDVNKPSMKIYSFDLSTRKIQSLLTTKTESNYVRGVYDPVTQLLFWKTWYNIYTFSLNPASSDKAVDGNLLVTMYIYCRDIAVDSCGGMHSTRVVAVLTLVVGLAHCFQWDIVVGGDKQLHFYYNGTLTHTEEIPLATRITSVTYDPVHYRVLFTDVNKPSMKIYSFDLSTRKIQSLLTTKTESNYVRGVYDPVTQLLFWKTWYNIYTFSLNPASSDKAVDGNLLVTMYIYCRDIAVDSCGG

Radius of gyration: 23.81 Å; Cα contacts (8 Å, |Δi|>4): 733; chains: 2; bounding box: 42×123×67 Å